Protein AF-A0A1E7GS15-F1 (afdb_monomer)

Foldseek 3Di:
DDKDFLDDPLRLVLVVLLLVLLVLLLQLVVLLPCVCVVVVVCVPPPCVCSNPNVVSVVSNVVSLVSNVVSLVCVVVVCVVVVVCPLAADPCLVVLLVQCVCVVVVNHDRDAAASDHSVSSVLCVVLSVLSVLLSVLVVVLVCVVVVVDDDDPVVVVVSVVSNVVSSVVNVVSSCVVVVVCVDPLCVQCVCCSVPSMGDPVSCCVRHVND

Structure (mmCIF, N/CA/C/O backbone):
data_AF-A0A1E7GS15-F1
#
_entry.id   AF-A0A1E7GS15-F1
#
loop_
_atom_site.group_PDB
_atom_site.id
_atom_site.type_symbol
_atom_site.label_atom_id
_atom_site.label_alt_id
_atom_site.label_comp_id
_atom_site.label_asym_id
_atom_site.label_entity_id
_atom_site.label_seq_id
_atom_site.pdbx_PDB_ins_code
_atom_site.Cartn_x
_atom_site.Cartn_y
_atom_site.Cartn_z
_atom_site.occupancy
_atom_site.B_iso_or_equiv
_atom_site.auth_seq_id
_atom_site.auth_comp_id
_atom_site.auth_asym_id
_atom_site.auth_atom_id
_atom_site.pdbx_PDB_model_num
ATOM 1 N N . MET A 1 1 ? -6.587 9.679 30.629 1.00 69.38 1 MET A N 1
ATOM 2 C CA . MET A 1 1 ? -7.639 9.025 29.818 1.00 69.38 1 MET A CA 1
ATOM 3 C C . MET A 1 1 ? -7.415 7.522 29.821 1.00 69.38 1 MET A C 1
ATOM 5 O O . MET A 1 1 ? -6.275 7.091 29.675 1.00 69.38 1 MET A O 1
ATOM 9 N N . ALA A 1 2 ? -8.467 6.734 30.053 1.00 87.88 2 ALA A N 1
ATOM 10 C CA . ALA A 1 2 ? -8.388 5.274 30.017 1.00 87.88 2 ALA A CA 1
ATOM 11 C C . ALA A 1 2 ? -8.247 4.790 28.563 1.00 87.88 2 ALA A C 1
ATOM 13 O O . ALA A 1 2 ? -8.875 5.341 27.664 1.00 87.88 2 ALA A O 1
ATOM 14 N N . THR A 1 3 ? -7.433 3.760 28.318 1.00 91.44 3 THR A N 1
ATOM 15 C CA . THR A 1 3 ? -7.189 3.242 26.959 1.00 91.44 3 THR A CA 1
ATOM 16 C C . THR A 1 3 ? -7.440 1.739 26.873 1.00 91.44 3 THR A C 1
ATOM 18 O O . THR A 1 3 ? -7.290 1.023 27.863 1.00 91.44 3 THR A O 1
ATOM 21 N N . ARG A 1 4 ? -7.809 1.248 25.684 1.00 91.19 4 ARG A N 1
ATOM 22 C CA . ARG A 1 4 ? -8.044 -0.176 25.385 1.00 91.19 4 ARG A CA 1
ATOM 23 C C . ARG A 1 4 ? -7.139 -0.637 24.244 1.00 91.19 4 ARG A C 1
ATOM 25 O O . ARG A 1 4 ? -6.903 0.105 23.292 1.00 91.19 4 ARG A O 1
ATOM 32 N N . ILE A 1 5 ? -6.633 -1.868 24.314 1.00 93.25 5 ILE A N 1
ATOM 33 C CA . ILE A 1 5 ? -5.842 -2.460 23.224 1.00 93.25 5 ILE A CA 1
ATOM 34 C C . ILE A 1 5 ? -6.773 -2.794 22.056 1.00 93.25 5 ILE A C 1
ATOM 36 O O . ILE A 1 5 ? -7.714 -3.569 22.208 1.00 93.25 5 ILE A O 1
ATOM 40 N N . ARG A 1 6 ? -6.489 -2.229 20.880 1.00 93.06 6 ARG A N 1
ATOM 41 C CA . ARG A 1 6 ? -7.252 -2.444 19.641 1.00 93.06 6 ARG A CA 1
ATOM 42 C C . ARG A 1 6 ? -6.489 -3.296 18.624 1.00 93.06 6 ARG A C 1
ATOM 44 O O . ARG A 1 6 ? -7.087 -4.186 18.006 1.00 93.06 6 ARG A O 1
ATOM 51 N N . HIS A 1 7 ? -5.185 -3.046 18.476 1.00 94.00 7 HIS A N 1
ATOM 52 C CA . HIS A 1 7 ? -4.313 -3.712 17.503 1.00 94.00 7 HIS A CA 1
ATOM 53 C C . HIS A 1 7 ? -3.042 -4.261 18.165 1.00 94.00 7 HIS A C 1
ATOM 55 O O . HIS A 1 7 ? -2.362 -3.560 18.916 1.00 94.00 7 HIS A O 1
ATOM 61 N N . SER A 1 8 ? -2.706 -5.517 17.858 1.00 94.88 8 SER A N 1
ATOM 62 C CA . SER A 1 8 ? -1.454 -6.144 18.295 1.00 94.88 8 SER A CA 1
ATOM 63 C C . SER A 1 8 ? -0.245 -5.523 17.583 1.00 94.88 8 SER A C 1
ATOM 65 O O . SER A 1 8 ? -0.388 -4.823 16.578 1.00 94.88 8 SER A O 1
ATOM 67 N N . LEU A 1 9 ? 0.965 -5.772 18.097 1.00 96.50 9 LEU A N 1
ATOM 68 C CA . LEU A 1 9 ? 2.199 -5.324 17.442 1.00 96.50 9 LEU A CA 1
ATOM 69 C C . LEU A 1 9 ? 2.316 -5.884 16.018 1.00 96.50 9 LEU A C 1
ATOM 71 O O . LEU A 1 9 ? 2.600 -5.122 15.102 1.00 96.50 9 LEU A O 1
ATOM 75 N N . THR A 1 10 ? 2.026 -7.174 15.826 1.00 96.81 10 THR A N 1
ATOM 76 C CA . THR A 1 10 ? 2.078 -7.833 14.513 1.00 96.81 10 THR A CA 1
ATOM 77 C C . THR A 1 10 ? 1.194 -7.126 13.491 1.00 96.81 10 THR A C 1
ATOM 79 O O . THR A 1 10 ? 1.687 -6.732 12.443 1.00 96.81 10 THR A O 1
ATOM 82 N N . VAL A 1 11 ? -0.076 -6.869 13.827 1.00 96.12 11 VAL A N 1
ATOM 83 C CA . VAL A 1 11 ? -1.014 -6.184 12.920 1.00 96.12 11 VAL A CA 1
ATOM 84 C C . VAL A 1 11 ? -0.517 -4.783 12.556 1.00 96.12 11 VAL A C 1
ATOM 86 O O . VAL A 1 11 ? -0.592 -4.384 11.395 1.00 96.12 11 VAL A O 1
ATOM 89 N N . ARG A 1 12 ? 0.029 -4.038 13.526 1.00 97.31 12 ARG A N 1
ATOM 90 C CA . ARG A 1 12 ? 0.581 -2.697 13.278 1.00 97.31 12 ARG A CA 1
ATOM 91 C C . ARG A 1 12 ? 1.798 -2.733 12.363 1.00 97.31 12 ARG A C 1
ATOM 93 O O . ARG A 1 12 ? 1.856 -1.961 11.412 1.00 97.31 12 ARG A O 1
ATOM 100 N N . VAL A 1 13 ? 2.755 -3.617 12.638 1.00 98.06 13 VAL A N 1
ATOM 101 C CA . VAL A 1 13 ? 3.970 -3.753 11.825 1.00 98.06 13 VAL A CA 1
ATOM 102 C C . VAL A 1 13 ? 3.603 -4.149 10.400 1.00 98.06 13 VAL A C 1
ATOM 104 O O . VAL A 1 13 ? 4.026 -3.476 9.467 1.00 98.06 13 VAL A O 1
ATOM 107 N N . THR A 1 14 ? 2.755 -5.165 10.220 1.00 98.00 14 THR A N 1
ATOM 108 C CA . THR A 1 14 ? 2.291 -5.587 8.891 1.00 98.00 14 THR A CA 1
ATOM 109 C C . THR A 1 14 ? 1.612 -4.444 8.143 1.00 98.00 14 THR A C 1
ATOM 111 O O . THR A 1 14 ? 1.947 -4.201 6.986 1.00 98.00 14 THR A O 1
ATOM 114 N N . HIS A 1 15 ? 0.734 -3.685 8.807 1.00 97.44 15 HIS A N 1
ATOM 115 C CA . HIS A 1 15 ? 0.118 -2.502 8.207 1.00 97.44 15 HIS A CA 1
ATOM 116 C C . HIS A 1 15 ? 1.158 -1.478 7.736 1.00 97.44 15 HIS A C 1
ATOM 118 O O . HIS A 1 15 ? 1.092 -1.025 6.596 1.00 97.44 15 HIS A O 1
ATOM 124 N N . TRP A 1 16 ? 2.119 -1.104 8.587 1.00 98.00 16 TRP A N 1
ATOM 125 C CA . TRP A 1 16 ? 3.127 -0.102 8.228 1.00 98.00 16 TRP A CA 1
ATOM 126 C C . TRP A 1 16 ? 4.069 -0.582 7.130 1.00 98.00 16 TRP A C 1
ATOM 128 O O . TRP A 1 16 ? 4.406 0.205 6.249 1.00 98.00 16 TRP A O 1
ATOM 138 N N . VAL A 1 17 ? 4.438 -1.864 7.125 1.00 98.56 17 VAL A N 1
ATOM 139 C CA . VAL A 1 17 ? 5.224 -2.447 6.031 1.00 98.56 17 VAL A CA 1
ATOM 140 C C . VAL A 1 17 ? 4.451 -2.341 4.718 1.00 98.56 17 VAL A C 1
ATOM 142 O O . VAL A 1 17 ? 5.007 -1.834 3.747 1.00 98.56 17 VAL A O 1
ATOM 145 N N . VAL A 1 18 ? 3.169 -2.728 4.686 1.00 98.38 18 VAL A N 1
ATOM 146 C CA . VAL A 1 18 ? 2.311 -2.599 3.491 1.00 98.38 18 VAL A CA 1
ATOM 147 C C . VAL A 1 18 ? 2.161 -1.136 3.063 1.00 98.38 18 VAL A C 1
ATOM 149 O O . VAL A 1 18 ? 2.298 -0.829 1.883 1.00 98.38 18 VAL A O 1
ATOM 152 N N . ALA A 1 19 ? 1.925 -0.216 4.001 1.00 97.69 19 ALA A N 1
ATOM 153 C CA . ALA A 1 19 ? 1.734 1.200 3.693 1.00 97.69 19 ALA A CA 1
ATOM 154 C C . ALA A 1 19 ? 3.002 1.844 3.110 1.00 97.69 19 ALA A C 1
ATOM 156 O O . ALA A 1 19 ? 2.945 2.480 2.059 1.00 97.69 19 ALA A O 1
ATOM 157 N N . LEU A 1 20 ? 4.154 1.653 3.758 1.00 98.44 20 LEU A N 1
ATOM 158 C CA . LEU A 1 20 ? 5.424 2.241 3.323 1.00 98.44 20 LEU A CA 1
ATOM 159 C C . LEU A 1 20 ? 5.908 1.634 2.003 1.00 98.44 20 LEU A C 1
ATOM 161 O O . LEU A 1 20 ? 6.325 2.368 1.107 1.00 98.44 20 LEU A O 1
ATOM 165 N N . SER A 1 21 ? 5.801 0.311 1.846 1.00 98.69 21 SER A N 1
ATOM 166 C CA . SER A 1 21 ? 6.130 -0.338 0.572 1.00 98.69 21 SER A CA 1
ATOM 167 C C . SER A 1 21 ? 5.151 0.058 -0.539 1.00 98.69 21 SER A C 1
ATOM 169 O O . SER A 1 21 ? 5.584 0.293 -1.661 1.00 98.69 21 SER A O 1
ATOM 171 N N . GLY A 1 22 ? 3.866 0.260 -0.235 1.00 98.44 22 GLY A N 1
ATOM 172 C CA . GLY A 1 22 ? 2.889 0.811 -1.176 1.00 98.44 22 GLY A CA 1
ATOM 173 C C . GLY A 1 22 ? 3.259 2.212 -1.679 1.00 98.44 22 GLY A C 1
ATOM 174 O O . GLY A 1 22 ? 3.204 2.460 -2.882 1.00 98.44 22 GLY A O 1
ATOM 175 N N . ILE A 1 23 ? 3.707 3.111 -0.793 1.00 98.38 23 ILE A N 1
ATOM 176 C CA . ILE A 1 23 ? 4.191 4.453 -1.175 1.00 98.38 23 ILE A CA 1
ATOM 177 C C . ILE A 1 23 ? 5.408 4.349 -2.104 1.00 98.38 23 ILE A C 1
ATOM 179 O O . ILE A 1 23 ? 5.448 4.998 -3.150 1.00 98.38 23 ILE A O 1
ATOM 183 N N . LEU A 1 24 ? 6.393 3.522 -1.742 1.00 98.44 24 LEU A N 1
ATOM 184 C CA . LEU A 1 24 ? 7.604 3.333 -2.545 1.00 98.44 24 LEU A CA 1
ATOM 185 C C . LEU A 1 24 ? 7.307 2.682 -3.905 1.00 98.44 24 LEU A C 1
ATOM 187 O O . LEU A 1 24 ? 7.918 3.060 -4.906 1.00 98.44 24 LEU A O 1
ATOM 191 N N . LEU A 1 25 ? 6.344 1.757 -3.972 1.00 98.69 25 LEU A N 1
ATOM 192 C CA . LEU A 1 25 ? 5.866 1.166 -5.224 1.00 98.69 25 LEU A CA 1
ATOM 193 C C . LEU A 1 25 ? 5.182 2.191 -6.120 1.00 98.69 25 LEU A C 1
ATOM 195 O O . LEU A 1 25 ? 5.455 2.216 -7.316 1.00 98.69 25 LEU A O 1
ATOM 199 N N . LEU A 1 26 ? 4.335 3.053 -5.554 1.00 98.19 26 LEU A N 1
ATOM 200 C CA . LEU A 1 26 ? 3.713 4.141 -6.305 1.00 98.19 26 LEU A CA 1
ATOM 201 C C . LEU A 1 26 ? 4.774 5.097 -6.854 1.00 98.19 26 LEU A C 1
ATOM 203 O O . LEU A 1 26 ? 4.762 5.399 -8.044 1.00 98.19 26 LEU A O 1
ATOM 207 N N . PHE A 1 27 ? 5.731 5.517 -6.023 1.00 97.44 27 PHE A N 1
ATOM 208 C CA . PHE A 1 27 ? 6.820 6.396 -6.450 1.00 97.44 27 PHE A CA 1
ATOM 209 C C . PHE A 1 27 ? 7.656 5.763 -7.576 1.00 97.44 27 PHE A C 1
ATOM 211 O O . PHE A 1 27 ? 7.758 6.294 -8.678 1.00 97.44 27 PHE A O 1
ATOM 218 N N . SER A 1 28 ? 8.206 4.573 -7.345 1.00 97.81 28 SER A N 1
ATOM 219 C CA . SER A 1 28 ? 9.016 3.881 -8.357 1.00 97.81 28 SER A CA 1
ATOM 220 C C . SER A 1 28 ? 8.221 3.522 -9.620 1.00 97.81 28 SER A C 1
ATOM 222 O O . SER A 1 28 ? 8.748 3.648 -10.722 1.00 97.81 28 SER A O 1
ATOM 224 N N . GLY A 1 29 ? 6.941 3.160 -9.493 1.00 96.75 29 GLY A N 1
ATOM 225 C CA . GLY A 1 29 ? 6.056 2.866 -10.622 1.00 96.75 29 GLY A CA 1
ATOM 226 C C . GLY A 1 29 ? 5.760 4.096 -11.485 1.00 96.75 29 GLY A C 1
ATOM 227 O O . GLY A 1 29 ? 5.782 4.004 -12.710 1.00 96.75 29 GLY A O 1
ATOM 228 N N . PHE A 1 30 ? 5.560 5.270 -10.875 1.00 95.56 30 PHE A N 1
ATOM 229 C CA . PHE A 1 30 ? 5.459 6.528 -11.622 1.00 95.56 30 PHE A CA 1
ATOM 230 C C . PHE A 1 30 ? 6.790 6.954 -12.248 1.00 95.56 30 PHE A C 1
ATOM 232 O O . PHE A 1 30 ? 6.770 7.566 -13.314 1.00 95.56 30 PHE A O 1
ATOM 239 N N . GLY A 1 31 ? 7.926 6.618 -11.631 1.00 93.81 31 GLY A N 1
ATOM 240 C CA . GLY A 1 31 ? 9.261 6.861 -12.189 1.00 93.81 31 GLY A CA 1
ATOM 241 C C . GLY A 1 31 ? 9.589 6.012 -13.421 1.00 93.81 31 GLY A C 1
ATOM 242 O O . GLY A 1 31 ? 10.329 6.458 -14.293 1.00 93.81 31 GLY A O 1
ATOM 243 N N . GLN A 1 32 ? 8.973 4.833 -13.545 1.00 93.44 32 GLN A N 1
ATOM 244 C CA . GLN A 1 32 ? 9.030 4.011 -14.762 1.00 93.44 32 GLN A CA 1
ATOM 245 C C . GLN A 1 32 ? 8.165 4.564 -15.905 1.00 93.44 32 GLN A C 1
ATOM 247 O O . GLN A 1 32 ? 8.292 4.129 -17.050 1.00 93.44 32 GLN A O 1
ATOM 252 N N . LEU A 1 33 ? 7.281 5.518 -15.609 1.00 91.44 33 LEU A N 1
ATOM 253 C CA . LEU A 1 33 ? 6.575 6.309 -16.608 1.00 91.44 33 LEU A CA 1
ATOM 254 C C . LEU A 1 33 ? 7.375 7.598 -16.877 1.00 91.44 33 LEU A C 1
ATOM 256 O O . LEU A 1 33 ? 8.053 8.107 -15.983 1.00 91.44 33 LEU A O 1
ATOM 260 N N . PRO A 1 34 ? 7.273 8.217 -18.067 1.00 88.00 34 PRO A N 1
ATOM 261 C CA . PRO A 1 34 ? 8.005 9.449 -18.391 1.00 88.00 34 PRO A CA 1
ATOM 262 C C . PRO A 1 34 ? 7.448 10.703 -17.672 1.00 88.00 34 PRO A C 1
ATOM 264 O O . PRO A 1 34 ? 7.464 11.807 -18.218 1.00 88.00 34 PRO A O 1
ATOM 267 N N . LEU A 1 35 ? 6.931 10.559 -16.445 1.00 92.31 35 LEU A N 1
ATOM 268 C CA . LEU A 1 35 ? 6.255 11.608 -15.681 1.00 92.31 35 LEU A CA 1
ATOM 269 C C . LEU A 1 35 ? 7.236 12.542 -14.974 1.00 92.31 35 LEU A C 1
ATOM 271 O O . LEU A 1 35 ? 7.064 13.756 -15.023 1.00 92.31 35 LEU A O 1
ATOM 275 N N . TYR A 1 36 ? 8.279 12.015 -14.334 1.00 94.50 36 TYR A N 1
ATOM 276 C CA . TYR A 1 36 ? 9.158 12.827 -13.480 1.00 94.50 36 TYR A CA 1
ATOM 277 C C . TYR A 1 36 ? 10.005 13.830 -14.256 1.00 94.50 36 TYR A C 1
ATOM 279 O O . TYR A 1 36 ? 10.214 14.953 -13.794 1.00 94.50 36 TYR A O 1
ATOM 287 N N . LYS A 1 37 ? 10.413 13.473 -15.477 1.00 91.00 37 LYS A N 1
ATOM 288 C CA . LYS A 1 37 ? 11.019 14.424 -16.413 1.00 91.00 37 LYS A CA 1
ATOM 289 C C . LYS A 1 37 ? 9.989 15.448 -16.904 1.00 91.00 37 LYS A C 1
ATOM 291 O O . LYS A 1 37 ? 10.276 16.641 -16.901 1.00 91.00 37 LYS A O 1
ATOM 296 N N . ARG A 1 38 ? 8.781 14.999 -17.271 1.00 93.69 38 ARG A N 1
ATOM 297 C CA . ARG A 1 38 ? 7.699 15.852 -17.795 1.00 93.69 38 ARG A CA 1
ATOM 298 C C . ARG A 1 38 ? 7.219 16.904 -16.791 1.00 93.69 38 ARG A C 1
ATOM 300 O O . ARG A 1 38 ? 6.966 18.037 -17.181 1.00 93.69 38 ARG A O 1
ATOM 307 N N . TYR A 1 39 ? 7.123 16.543 -15.516 1.00 94.31 39 TYR A N 1
ATOM 308 C CA . TYR A 1 39 ? 6.647 17.415 -14.439 1.00 94.31 39 TYR A CA 1
ATOM 309 C C . TYR A 1 39 ? 7.783 17.999 -13.581 1.00 94.31 39 TYR A C 1
ATOM 311 O O . TYR A 1 39 ? 7.541 18.462 -12.473 1.00 94.31 39 TYR A O 1
ATOM 319 N N . ASN A 1 40 ? 9.019 18.018 -14.097 1.00 93.44 40 ASN A N 1
ATOM 320 C CA . ASN A 1 40 ? 10.184 18.670 -13.483 1.00 93.44 40 ASN A CA 1
ATOM 321 C C . ASN A 1 40 ? 10.585 18.175 -12.075 1.00 93.44 40 ASN A C 1
ATOM 323 O O . ASN A 1 40 ? 11.345 18.868 -11.398 1.00 93.44 40 ASN A O 1
ATOM 327 N N . LEU A 1 41 ? 10.180 16.974 -11.643 1.00 93.00 41 LEU A N 1
ATOM 328 C CA . LEU A 1 41 ? 10.626 16.414 -10.356 1.00 93.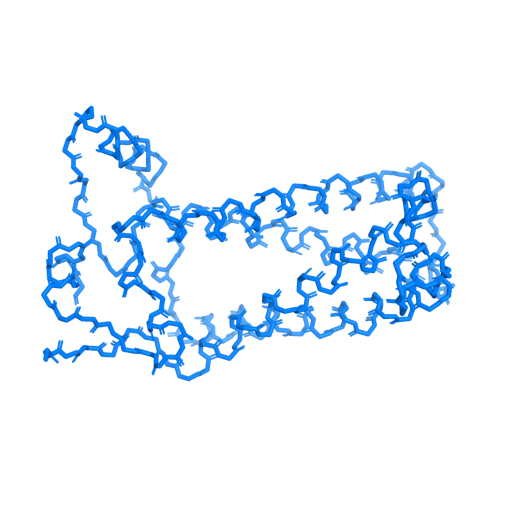00 41 LEU A CA 1
ATOM 329 C C . LEU A 1 41 ? 12.157 16.289 -10.298 1.00 93.00 41 LEU A C 1
ATOM 331 O O . LEU A 1 41 ? 12.767 16.518 -9.261 1.00 93.00 41 LEU A O 1
ATOM 335 N N . ILE A 1 42 ? 12.787 16.021 -11.443 1.00 93.00 42 ILE A N 1
ATOM 336 C CA . ILE A 1 42 ? 14.246 15.932 -11.583 1.00 93.00 42 ILE A CA 1
ATOM 337 C C . ILE A 1 42 ? 14.995 17.225 -11.225 1.00 93.00 42 ILE A C 1
ATOM 339 O O . ILE A 1 42 ? 16.201 17.175 -11.003 1.00 93.00 42 ILE A O 1
ATOM 343 N N . LYS A 1 43 ? 14.307 18.376 -11.197 1.00 94.31 43 LYS A N 1
ATOM 344 C CA . LYS A 1 43 ? 14.894 19.672 -10.825 1.00 94.31 43 LYS A CA 1
ATOM 345 C C . LYS A 1 43 ? 14.886 19.905 -9.314 1.00 94.31 43 LYS A C 1
ATOM 347 O O . LYS A 1 43 ? 15.549 20.826 -8.847 1.00 94.31 43 LYS A O 1
ATOM 352 N N . VAL A 1 44 ? 14.149 19.095 -8.551 1.00 95.12 44 VAL A N 1
ATOM 353 C CA . VAL A 1 44 ? 14.171 19.153 -7.088 1.00 95.12 44 VAL A CA 1
ATOM 354 C C . VAL A 1 44 ? 15.527 18.614 -6.605 1.00 95.12 44 VAL A C 1
ATOM 356 O O . VAL A 1 44 ? 15.926 17.522 -7.029 1.00 95.12 44 VAL A O 1
ATOM 359 N N . PRO A 1 45 ? 16.255 19.339 -5.733 1.00 95.62 45 PRO A N 1
ATOM 360 C CA . PRO A 1 45 ? 17.530 18.872 -5.197 1.00 95.62 45 PRO A CA 1
ATOM 361 C C . PRO A 1 45 ? 17.420 17.456 -4.615 1.00 95.62 45 PRO A C 1
ATOM 363 O O . PRO A 1 45 ? 16.522 17.167 -3.830 1.00 95.62 45 PRO A O 1
ATOM 366 N N . GLY A 1 46 ? 18.318 16.559 -5.030 1.00 92.94 46 GLY A N 1
ATOM 367 C CA . GLY A 1 46 ? 18.324 15.153 -4.602 1.00 92.94 46 GLY A CA 1
ATOM 368 C C . GLY A 1 46 ? 17.422 14.200 -5.403 1.00 92.94 46 GLY A C 1
ATOM 369 O O . GLY A 1 46 ? 17.483 12.996 -5.165 1.00 92.94 46 GLY A O 1
ATOM 370 N N . PHE A 1 47 ? 16.641 14.684 -6.379 1.00 94.50 47 PHE A N 1
ATOM 371 C CA . PHE A 1 47 ? 15.700 13.863 -7.165 1.00 94.50 47 PHE A CA 1
ATOM 372 C C . PHE A 1 47 ? 16.096 13.646 -8.635 1.00 94.50 47 PHE A C 1
ATOM 374 O O . PHE A 1 47 ? 15.321 13.061 -9.393 1.00 94.50 47 PHE A O 1
ATOM 381 N N . ALA A 1 48 ? 17.297 14.041 -9.068 1.00 93.56 48 ALA A N 1
ATOM 382 C CA . ALA A 1 48 ? 17.737 13.855 -10.459 1.00 93.56 48 ALA A CA 1
ATOM 383 C C . ALA A 1 48 ? 17.683 12.381 -10.926 1.00 93.56 48 ALA A C 1
ATOM 385 O O . ALA A 1 48 ? 17.288 12.089 -12.057 1.00 93.56 48 ALA A O 1
ATOM 386 N N . TRP A 1 49 ? 17.992 11.442 -10.024 1.00 94.25 49 TRP A N 1
ATOM 387 C CA . TRP A 1 49 ? 17.960 9.996 -10.274 1.00 94.25 49 TRP A CA 1
ATOM 388 C C . TRP A 1 49 ? 16.550 9.437 -10.495 1.00 94.25 49 TRP A C 1
ATOM 390 O O . TRP A 1 49 ? 16.411 8.358 -11.061 1.00 94.25 49 TRP A O 1
ATOM 400 N N . SER A 1 50 ? 15.501 10.153 -10.075 1.00 94.50 50 SER A N 1
ATOM 401 C CA . SER A 1 50 ? 14.122 9.645 -10.091 1.00 94.50 50 SER A CA 1
ATOM 402 C C . SER A 1 50 ? 13.617 9.311 -11.499 1.00 94.50 50 SER A C 1
ATOM 404 O O . SER A 1 50 ? 12.732 8.480 -11.646 1.00 94.50 50 SER A O 1
ATOM 406 N N . SER A 1 51 ? 14.197 9.910 -12.544 1.00 92.56 51 SER A N 1
ATOM 407 C CA . SER A 1 51 ? 13.864 9.601 -13.945 1.00 92.56 51 SER A CA 1
ATOM 408 C C . SER A 1 51 ? 14.693 8.469 -14.567 1.00 92.56 51 SER A C 1
ATOM 410 O O . SER A 1 51 ? 14.482 8.132 -15.732 1.00 92.56 51 SER A O 1
ATOM 412 N N . ASN A 1 52 ? 15.646 7.893 -13.827 1.00 95.38 52 ASN A N 1
ATOM 413 C CA . ASN A 1 52 ? 16.442 6.767 -14.298 1.00 95.38 52 ASN A CA 1
ATOM 414 C C . ASN A 1 52 ? 15.616 5.474 -14.200 1.00 95.38 52 ASN A C 1
ATOM 416 O O . ASN A 1 52 ? 15.232 5.042 -13.108 1.00 95.38 52 ASN A O 1
ATOM 420 N N . TYR A 1 53 ? 15.351 4.863 -15.356 1.00 94.44 53 TYR A N 1
ATOM 421 C CA . TYR A 1 53 ? 14.522 3.665 -15.448 1.00 94.44 53 TYR A CA 1
ATOM 422 C C . TYR A 1 53 ? 15.109 2.485 -14.667 1.00 94.44 53 TYR A C 1
ATOM 424 O O . TYR A 1 53 ? 14.391 1.871 -13.891 1.00 94.44 53 TYR A O 1
ATOM 432 N N . GLU A 1 54 ? 16.409 2.212 -14.783 1.00 95.44 54 GLU A N 1
ATOM 433 C CA . GLU A 1 54 ? 17.049 1.080 -14.099 1.00 95.44 54 GLU A CA 1
ATOM 434 C C . GLU A 1 54 ? 16.994 1.226 -12.575 1.00 95.44 54 GLU A C 1
ATOM 436 O O . GLU A 1 54 ? 16.627 0.293 -11.861 1.00 95.44 54 GLU A O 1
ATOM 441 N N . ILE A 1 55 ? 17.279 2.428 -12.060 1.00 96.25 55 ILE A N 1
ATOM 442 C CA . ILE A 1 55 ? 17.216 2.693 -10.614 1.00 96.25 55 ILE A CA 1
ATOM 443 C C . ILE A 1 55 ? 15.783 2.511 -10.104 1.00 96.25 55 ILE A C 1
ATOM 445 O O . ILE A 1 55 ? 15.552 1.827 -9.103 1.00 96.25 55 ILE A O 1
ATOM 449 N N . THR A 1 56 ? 14.804 3.103 -10.791 1.00 96.94 56 THR A N 1
ATOM 450 C CA . THR A 1 56 ? 13.395 2.975 -10.395 1.00 96.94 56 THR A CA 1
ATOM 451 C C . THR A 1 56 ? 12.881 1.547 -10.555 1.00 96.94 56 THR A C 1
ATOM 453 O O . THR A 1 56 ? 12.091 1.105 -9.725 1.00 96.94 56 THR A O 1
ATOM 456 N N . LEU A 1 57 ? 13.359 0.790 -11.544 1.00 96.81 57 LEU A N 1
ATOM 457 C CA . LEU A 1 57 ? 13.052 -0.627 -11.731 1.00 96.81 57 LEU A CA 1
ATOM 458 C C . LEU A 1 57 ? 13.554 -1.483 -10.572 1.00 96.81 57 LEU A C 1
ATOM 460 O O . LEU A 1 57 ? 12.766 -2.234 -9.994 1.00 96.81 57 LEU A O 1
ATOM 464 N N . VAL A 1 58 ? 14.819 -1.323 -10.180 1.00 97.44 58 VAL A N 1
ATOM 465 C CA . VAL A 1 58 ? 15.401 -2.048 -9.041 1.00 97.44 58 VAL A CA 1
ATOM 466 C C . VAL A 1 58 ? 14.644 -1.733 -7.751 1.00 97.44 58 VAL A C 1
ATOM 468 O O . VAL A 1 58 ? 14.243 -2.653 -7.035 1.00 97.44 58 VAL A O 1
ATOM 471 N N . ILE A 1 59 ? 14.369 -0.450 -7.476 1.00 98.19 59 ILE A N 1
ATOM 472 C CA . ILE A 1 59 ? 13.572 -0.050 -6.305 1.00 98.19 59 ILE A CA 1
ATOM 473 C C . ILE A 1 59 ? 12.186 -0.693 -6.360 1.00 98.19 59 ILE A C 1
ATOM 475 O O . ILE A 1 59 ? 11.724 -1.229 -5.350 1.00 98.19 59 ILE A O 1
ATOM 479 N N . HIS A 1 60 ? 11.531 -0.671 -7.523 1.00 98.38 60 HIS A N 1
ATOM 480 C CA . HIS A 1 60 ? 10.199 -1.243 -7.681 1.00 98.38 60 HIS A CA 1
ATOM 481 C C . HIS A 1 60 ? 10.199 -2.746 -7.409 1.00 98.38 60 HIS A C 1
ATOM 483 O O . HIS A 1 60 ? 9.349 -3.223 -6.668 1.00 98.38 60 HIS A O 1
ATOM 489 N N . TYR A 1 61 ? 11.167 -3.494 -7.943 1.00 98.00 61 TYR A N 1
ATOM 490 C CA . TYR A 1 61 ? 11.254 -4.945 -7.760 1.00 98.00 61 TYR A CA 1
ATOM 491 C C . TYR A 1 61 ? 11.542 -5.338 -6.311 1.00 98.00 61 TYR A C 1
ATOM 493 O O . TYR A 1 61 ? 10.837 -6.184 -5.758 1.00 98.00 61 TYR A O 1
ATOM 501 N N . LEU A 1 62 ? 12.521 -4.691 -5.669 1.00 98.38 62 LEU A N 1
ATOM 502 C CA . LEU A 1 62 ? 12.837 -4.954 -4.262 1.00 98.38 62 LEU A CA 1
ATOM 503 C C . LEU A 1 62 ? 11.646 -4.621 -3.358 1.00 98.38 62 LEU A C 1
ATOM 505 O O . LEU A 1 62 ? 11.269 -5.409 -2.490 1.00 98.38 62 LEU A O 1
ATOM 509 N N . THR A 1 63 ? 10.999 -3.482 -3.605 1.00 98.69 63 THR A N 1
ATOM 510 C CA . THR A 1 63 ? 9.823 -3.063 -2.836 1.00 98.69 63 THR A CA 1
ATOM 511 C C . THR A 1 63 ? 8.624 -3.976 -3.105 1.00 98.69 63 THR A C 1
ATOM 513 O O . THR A 1 63 ? 7.888 -4.304 -2.175 1.00 98.69 63 THR A O 1
ATOM 516 N N . ALA A 1 64 ? 8.440 -4.445 -4.343 1.00 98.56 64 ALA A N 1
ATOM 517 C CA . ALA A 1 64 ? 7.365 -5.364 -4.717 1.00 98.56 64 ALA A CA 1
ATOM 518 C C . ALA A 1 64 ? 7.505 -6.707 -4.004 1.00 98.56 64 ALA A C 1
ATOM 520 O O . ALA A 1 64 ? 6.500 -7.252 -3.545 1.00 98.56 64 ALA A O 1
ATOM 521 N N . ALA A 1 65 ? 8.732 -7.216 -3.855 1.00 98.44 65 ALA A N 1
ATOM 522 C CA . ALA A 1 65 ? 8.993 -8.425 -3.082 1.00 98.44 65 ALA A CA 1
ATOM 523 C C . ALA A 1 65 ? 8.565 -8.252 -1.613 1.00 98.44 65 ALA A C 1
ATOM 525 O O . ALA A 1 65 ? 7.838 -9.093 -1.082 1.00 98.44 65 ALA A O 1
ATOM 526 N N . VAL A 1 66 ? 8.930 -7.127 -0.982 1.00 98.69 66 VAL A N 1
ATOM 527 C CA . VAL A 1 66 ? 8.535 -6.805 0.403 1.00 98.69 66 VAL A CA 1
ATOM 528 C C . VAL A 1 66 ? 7.018 -6.651 0.540 1.00 98.69 66 VAL A C 1
ATOM 530 O O . VAL A 1 66 ? 6.422 -7.255 1.433 1.00 98.69 66 VAL A O 1
ATOM 533 N N . PHE A 1 67 ? 6.379 -5.884 -0.347 1.00 98.75 67 PHE A N 1
ATOM 534 C CA . PHE A 1 67 ? 4.928 -5.673 -0.339 1.00 98.75 67 PHE A CA 1
ATOM 535 C C . PHE A 1 67 ? 4.176 -6.998 -0.507 1.00 98.75 67 PHE A C 1
ATOM 537 O O . PHE A 1 67 ? 3.267 -7.302 0.265 1.00 98.75 67 PHE A O 1
ATOM 544 N N . THR A 1 68 ? 4.598 -7.821 -1.472 1.00 98.81 68 THR 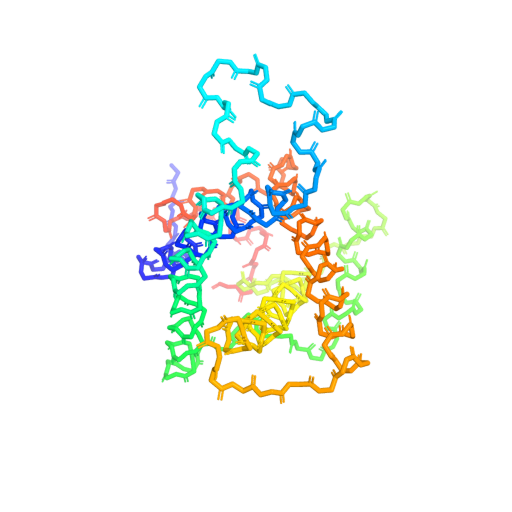A N 1
ATOM 545 C CA . THR A 1 68 ? 4.007 -9.140 -1.733 1.00 98.81 68 THR A CA 1
ATOM 546 C C . THR A 1 68 ? 4.145 -10.047 -0.516 1.00 98.81 68 THR A C 1
ATOM 548 O O . THR A 1 68 ? 3.151 -10.612 -0.063 1.00 98.81 68 THR A O 1
ATOM 551 N N . ALA A 1 69 ? 5.341 -10.130 0.075 1.00 98.62 69 ALA A N 1
ATOM 552 C CA . ALA A 1 69 ? 5.571 -10.917 1.282 1.00 98.62 69 ALA A CA 1
ATOM 553 C C . ALA A 1 69 ? 4.692 -10.447 2.454 1.00 98.62 69 ALA A C 1
ATOM 555 O O . ALA A 1 69 ? 4.105 -11.276 3.149 1.00 98.62 69 ALA A O 1
ATOM 556 N N . ALA A 1 70 ? 4.544 -9.133 2.647 1.00 98.62 70 ALA A N 1
ATOM 557 C CA . ALA A 1 70 ? 3.711 -8.569 3.706 1.00 98.62 70 ALA A CA 1
ATOM 558 C C . ALA A 1 70 ? 2.213 -8.851 3.497 1.00 98.62 70 ALA A C 1
ATOM 560 O O . ALA A 1 70 ? 1.523 -9.206 4.455 1.00 98.62 70 ALA A O 1
ATOM 561 N N . VAL A 1 71 ? 1.713 -8.757 2.258 1.00 98.50 71 VAL A N 1
ATOM 562 C CA . VAL A 1 71 ? 0.324 -9.113 1.915 1.00 98.50 71 VAL A CA 1
ATOM 563 C C . VAL A 1 71 ? 0.083 -10.612 2.102 1.00 98.50 71 VAL A C 1
ATOM 565 O O . VAL A 1 71 ? -0.901 -10.997 2.734 1.00 98.50 71 VAL A O 1
ATOM 568 N N . CYS A 1 72 ? 0.989 -11.473 1.631 1.00 98.44 72 CYS A N 1
ATOM 569 C CA . CYS A 1 72 ? 0.895 -12.917 1.853 1.00 98.44 72 CYS A CA 1
ATOM 570 C C . CYS A 1 72 ? 0.911 -13.258 3.349 1.00 98.44 72 CYS A C 1
ATOM 572 O O . CYS A 1 72 ? 0.065 -14.025 3.811 1.00 98.44 72 CYS A O 1
ATOM 574 N N . PHE A 1 73 ? 1.819 -12.649 4.119 1.00 98.38 73 PHE A N 1
ATOM 575 C CA . PHE A 1 73 ? 1.870 -12.804 5.570 1.00 98.38 73 PHE A CA 1
ATOM 576 C C . PHE A 1 73 ? 0.549 -12.389 6.220 1.00 98.38 73 PHE A C 1
ATOM 578 O O . PHE A 1 73 ? 0.003 -13.155 7.009 1.00 98.38 73 PHE A O 1
ATOM 585 N N . HIS A 1 74 ? 0.006 -11.220 5.864 1.00 97.69 74 HIS A N 1
ATOM 586 C CA . HIS A 1 74 ? -1.272 -10.719 6.378 1.00 97.69 74 HIS A CA 1
ATOM 587 C C . HIS A 1 74 ? -2.409 -11.726 6.164 1.00 97.69 74 HIS A C 1
ATOM 589 O O . HIS A 1 74 ? -3.134 -12.063 7.104 1.00 97.69 74 HIS A O 1
ATOM 595 N N . LEU A 1 75 ? -2.532 -12.250 4.941 1.00 96.94 75 LEU A N 1
ATOM 596 C CA . LEU A 1 75 ? -3.562 -13.227 4.589 1.00 96.94 75 LEU A CA 1
ATOM 597 C C . LEU A 1 75 ? -3.401 -14.534 5.372 1.00 96.94 75 LEU A C 1
ATOM 599 O O . LEU A 1 75 ? -4.362 -15.008 5.980 1.00 96.94 75 LEU A O 1
ATOM 603 N N . VAL A 1 76 ? -2.190 -15.098 5.404 1.00 97.69 76 VAL A N 1
ATOM 604 C CA . VAL A 1 76 ? -1.909 -16.357 6.112 1.00 97.69 76 VAL A CA 1
ATOM 605 C C . VAL A 1 76 ? -2.103 -16.198 7.621 1.00 97.69 76 VAL A C 1
ATOM 607 O O . VAL A 1 76 ? -2.716 -17.062 8.252 1.00 97.69 76 VAL A O 1
ATOM 610 N N . TYR A 1 77 ? -1.632 -15.089 8.197 1.00 97.06 77 TYR A N 1
ATOM 611 C CA . TYR A 1 77 ? -1.740 -14.781 9.622 1.00 97.06 77 TYR A CA 1
ATOM 612 C C . TYR A 1 77 ? -3.203 -14.755 10.079 1.00 97.06 77 TYR A C 1
ATOM 614 O O . TYR A 1 77 ? -3.576 -15.490 10.998 1.00 97.06 77 TYR A O 1
ATOM 622 N N . HIS A 1 78 ? -4.054 -13.973 9.409 1.00 95.62 78 HIS A N 1
ATOM 623 C CA . HIS A 1 78 ? -5.465 -13.871 9.790 1.00 95.62 78 HIS A CA 1
ATOM 624 C C . HIS A 1 78 ? -6.266 -15.131 9.449 1.00 95.62 78 HIS A C 1
ATOM 626 O O . HIS A 1 78 ? -7.147 -15.510 10.225 1.00 95.62 78 HIS A O 1
ATOM 632 N N . TYR A 1 79 ? -5.925 -15.833 8.362 1.00 95.75 79 TYR A N 1
ATOM 633 C CA . TYR A 1 79 ? -6.539 -17.119 8.029 1.00 95.75 79 TYR A CA 1
ATOM 634 C C . TYR A 1 79 ? -6.283 -18.174 9.114 1.00 95.75 79 TYR A C 1
ATOM 636 O O . TYR A 1 79 ? -7.219 -18.801 9.611 1.00 95.75 79 TYR A O 1
ATOM 644 N N . ARG A 1 80 ? -5.023 -18.336 9.542 1.00 97.00 80 ARG A N 1
ATOM 645 C CA . ARG A 1 80 ? -4.627 -19.297 10.590 1.00 97.00 80 ARG A CA 1
ATOM 646 C C . ARG A 1 80 ? -5.272 -18.986 11.940 1.00 97.00 80 ARG A C 1
ATOM 648 O O . ARG A 1 80 ? -5.667 -19.909 12.645 1.00 97.00 80 ARG A O 1
ATOM 655 N N . ARG A 1 81 ? -5.403 -17.702 12.286 1.00 95.00 81 ARG A N 1
ATOM 656 C CA . ARG A 1 81 ? -6.009 -17.250 13.550 1.00 95.00 81 ARG A CA 1
ATOM 657 C C . ARG A 1 81 ? -7.537 -17.158 13.509 1.00 95.00 81 ARG A C 1
ATOM 659 O O . ARG A 1 81 ? -8.143 -16.859 14.532 1.00 95.00 81 ARG A O 1
ATOM 666 N N . ARG A 1 82 ? -8.155 -17.425 12.350 1.00 94.25 82 ARG A N 1
ATOM 667 C CA . ARG A 1 82 ? -9.602 -17.288 12.107 1.00 94.25 82 ARG A CA 1
ATOM 668 C C . ARG A 1 82 ? -10.136 -15.885 12.439 1.00 94.25 82 ARG A C 1
ATOM 670 O O . ARG A 1 82 ? -11.271 -15.716 12.877 1.00 94.25 82 ARG A O 1
ATOM 677 N N . GLU A 1 83 ? -9.313 -14.863 12.216 1.00 91.19 83 GLU A N 1
ATOM 678 C CA . GLU A 1 83 ? -9.624 -13.463 12.523 1.00 91.19 83 GLU A CA 1
ATOM 679 C C . GLU A 1 83 ? -10.292 -12.774 11.323 1.00 91.19 83 GLU A C 1
ATOM 681 O O . GLU A 1 83 ? -9.726 -11.896 10.676 1.00 91.19 83 GLU A O 1
ATOM 686 N N . PHE A 1 84 ? -11.529 -13.168 11.021 1.00 90.75 84 PHE A N 1
ATOM 687 C CA . PHE A 1 84 ? -12.254 -12.696 9.834 1.00 90.75 84 PHE A CA 1
ATOM 688 C C . PHE A 1 84 ? -13.121 -11.452 10.068 1.00 90.75 84 PHE A C 1
ATOM 690 O O . PHE A 1 84 ? -13.881 -11.059 9.191 1.00 90.75 84 PHE A O 1
ATOM 697 N N . GLY A 1 85 ? -13.009 -10.796 11.228 1.00 87.94 85 GLY A N 1
ATOM 698 C CA . GLY A 1 85 ? -13.887 -9.681 11.611 1.00 87.94 85 GLY A CA 1
ATOM 699 C C . GLY A 1 85 ? -13.818 -8.441 10.705 1.00 87.94 85 GLY A C 1
ATOM 700 O O . GLY A 1 85 ? -14.723 -7.612 10.750 1.00 87.94 85 GLY A O 1
ATOM 701 N N . ILE A 1 86 ? -12.766 -8.298 9.892 1.00 92.31 86 ILE A N 1
ATOM 702 C CA . ILE A 1 86 ? -12.632 -7.222 8.895 1.00 92.31 86 ILE A CA 1
ATOM 703 C C . ILE A 1 86 ? -13.263 -7.583 7.537 1.00 92.31 86 ILE A C 1
ATOM 705 O O . ILE A 1 86 ? -13.438 -6.703 6.698 1.00 92.31 86 ILE A O 1
ATOM 709 N N . LEU A 1 87 ? -13.613 -8.854 7.302 1.00 92.56 87 LEU A N 1
ATOM 710 C CA . LEU A 1 87 ? -14.245 -9.276 6.053 1.00 92.56 87 LEU A CA 1
ATOM 711 C C . LEU A 1 87 ? -15.697 -8.788 5.973 1.00 92.56 87 LEU A C 1
ATOM 713 O O . LEU A 1 87 ? -16.387 -8.760 6.995 1.00 92.56 87 LEU A O 1
ATOM 717 N N . PRO A 1 88 ? -16.171 -8.424 4.771 1.00 90.62 88 PRO A N 1
ATOM 718 C CA . PRO A 1 88 ? -17.491 -7.855 4.582 1.00 90.62 88 PRO A CA 1
ATOM 719 C C . PRO A 1 88 ? -18.574 -8.870 4.937 1.00 90.62 88 PRO A C 1
ATOM 721 O O . PRO A 1 88 ? -18.494 -10.052 4.596 1.00 90.62 88 PRO A O 1
ATOM 724 N N . LYS A 1 89 ? -19.607 -8.381 5.616 1.00 90.81 89 LYS A N 1
ATOM 725 C CA . LYS A 1 89 ? -20.800 -9.139 5.992 1.00 90.81 89 LYS A CA 1
ATOM 726 C C . LYS A 1 89 ? -21.962 -8.792 5.061 1.00 90.81 89 LYS A C 1
ATOM 728 O O . LYS A 1 89 ? -21.952 -7.781 4.354 1.00 90.81 89 LYS A O 1
ATOM 733 N N . ARG A 1 90 ? -22.998 -9.636 5.056 1.00 89.00 90 ARG A N 1
ATOM 734 C CA . ARG A 1 90 ? -24.249 -9.333 4.342 1.00 89.00 90 ARG A CA 1
ATOM 735 C C . ARG A 1 90 ? -24.835 -8.028 4.891 1.00 89.00 90 ARG A C 1
ATOM 737 O O . ARG A 1 90 ? -24.938 -7.881 6.100 1.00 89.00 90 ARG A O 1
ATOM 744 N N . GLY A 1 91 ? -25.208 -7.106 4.004 1.00 87.81 91 GLY A N 1
ATOM 745 C CA . GLY A 1 91 ? -25.742 -5.788 4.377 1.00 87.81 91 GLY A CA 1
ATOM 746 C C . GLY A 1 91 ? -24.704 -4.662 4.449 1.00 87.81 91 GLY A C 1
ATOM 747 O O . GLY A 1 91 ? -25.091 -3.498 4.371 1.00 87.81 91 GLY A O 1
ATOM 748 N N . ASP A 1 92 ? -23.401 -4.973 4.459 1.00 89.81 92 ASP A N 1
ATOM 749 C CA . ASP A 1 92 ? -22.345 -3.964 4.641 1.00 89.81 92 ASP A CA 1
ATOM 750 C C . ASP A 1 92 ? -22.349 -2.860 3.586 1.00 89.81 92 ASP A C 1
ATOM 752 O O . ASP A 1 92 ? -22.007 -1.723 3.895 1.00 89.81 92 ASP A O 1
ATOM 756 N N . ILE A 1 93 ? -22.739 -3.160 2.347 1.00 89.06 93 ILE A N 1
ATOM 757 C CA . ILE A 1 93 ? -22.831 -2.146 1.288 1.00 89.06 93 ILE A CA 1
ATOM 758 C C . ILE A 1 93 ? -23.933 -1.135 1.625 1.00 89.06 93 ILE A C 1
ATOM 760 O O . ILE A 1 93 ? -23.690 0.070 1.614 1.00 89.06 93 ILE A O 1
ATOM 764 N N . SER A 1 94 ? -25.124 -1.621 1.988 1.00 88.25 94 SER A N 1
ATOM 765 C CA . SER A 1 94 ? -26.247 -0.774 2.408 1.00 88.25 94 SER A CA 1
ATOM 766 C C . SER A 1 94 ? -25.875 0.059 3.636 1.00 88.25 94 SER A C 1
ATOM 768 O O . SER A 1 94 ? -26.087 1.273 3.656 1.00 88.25 94 SER A O 1
ATOM 770 N N . ASP A 1 95 ? -25.262 -0.563 4.641 1.00 88.75 95 ASP A N 1
ATOM 771 C CA . ASP A 1 95 ? -24.898 0.127 5.880 1.00 88.75 95 ASP A CA 1
ATOM 772 C C . ASP A 1 95 ? -23.719 1.089 5.692 1.00 88.75 95 ASP A C 1
ATOM 774 O O . ASP A 1 95 ? -23.654 2.124 6.353 1.00 88.75 95 ASP A O 1
ATOM 778 N N . SER A 1 96 ? -22.836 0.830 4.723 1.00 88.44 96 SER A N 1
ATOM 779 C CA . SER A 1 96 ? -21.809 1.790 4.304 1.00 88.44 96 SER A CA 1
ATOM 780 C C . SER A 1 96 ? -22.426 3.034 3.669 1.00 88.44 96 SER A C 1
ATOM 782 O O . SER A 1 96 ? -21.977 4.140 3.964 1.00 88.44 96 SER A O 1
ATOM 784 N N . ILE A 1 97 ? -23.473 2.880 2.850 1.00 87.00 97 ILE A N 1
ATOM 785 C CA . ILE A 1 97 ? -24.200 4.013 2.252 1.00 87.00 97 ILE A CA 1
ATOM 786 C C . ILE A 1 97 ? -24.900 4.832 3.343 1.00 87.00 97 ILE A C 1
ATOM 788 O O . ILE A 1 97 ? -24.806 6.060 3.337 1.00 87.00 97 ILE A O 1
ATOM 792 N N . LYS A 1 98 ? -25.562 4.175 4.306 1.00 87.12 98 LYS A N 1
ATOM 793 C CA . LYS A 1 98 ? -26.182 4.853 5.458 1.00 87.12 98 LYS A CA 1
ATOM 794 C C . LYS A 1 98 ? -25.143 5.596 6.298 1.00 87.12 98 LYS A C 1
ATOM 796 O O . LYS A 1 98 ? -25.306 6.785 6.549 1.00 87.12 98 LYS A O 1
ATOM 801 N N . GLY A 1 99 ? -24.040 4.933 6.650 1.00 83.88 99 GLY A N 1
ATOM 802 C CA . GLY A 1 99 ? -22.942 5.544 7.400 1.00 83.88 99 GLY A CA 1
ATOM 803 C C . GLY A 1 99 ? -22.294 6.717 6.661 1.00 83.88 99 GLY A C 1
ATOM 804 O O . GLY A 1 99 ? -21.922 7.706 7.286 1.00 83.88 99 GLY A O 1
ATOM 805 N N . PHE A 1 100 ? -22.204 6.654 5.330 1.00 83.69 100 PHE A N 1
ATOM 806 C CA . PHE A 1 100 ? -21.733 7.776 4.520 1.00 83.69 100 PHE A CA 1
ATOM 807 C C . PHE A 1 100 ? -22.708 8.960 4.559 1.00 83.69 100 PHE A C 1
ATOM 809 O O . PHE A 1 100 ? -22.273 10.086 4.773 1.00 83.69 100 PHE A O 1
ATOM 816 N N . LYS A 1 101 ? -24.022 8.728 4.433 1.00 84.12 101 LYS A N 1
ATOM 817 C CA . LYS A 1 101 ? -25.040 9.787 4.588 1.00 84.12 101 LYS A CA 1
ATOM 818 C C . LYS A 1 101 ? -25.005 10.417 5.985 1.00 84.12 101 LYS A C 1
ATOM 820 O O . LYS A 1 101 ? -25.047 11.640 6.101 1.00 84.12 101 LYS A O 1
ATOM 825 N N . ALA A 1 102 ? -24.849 9.600 7.026 1.00 83.69 102 ALA A N 1
ATOM 826 C CA . ALA A 1 102 ? -24.733 10.061 8.409 1.00 83.69 102 ALA A CA 1
ATOM 827 C C . ALA A 1 102 ? -23.512 10.976 8.628 1.00 83.69 102 ALA A C 1
ATOM 829 O O . ALA A 1 102 ? -23.602 11.949 9.372 1.00 83.69 102 ALA A O 1
ATOM 830 N N . MET A 1 103 ? -22.396 10.753 7.917 1.00 79.38 103 MET A N 1
ATOM 831 C CA . MET A 1 103 ? -21.231 11.656 7.969 1.00 79.38 103 MET A CA 1
ATOM 832 C C . MET A 1 103 ? -21.539 13.088 7.498 1.00 79.38 103 MET A C 1
ATOM 834 O O . MET A 1 103 ? -20.837 14.010 7.906 1.00 79.38 103 MET A O 1
ATOM 838 N N . PHE A 1 104 ? -22.576 13.279 6.677 1.00 81.81 104 PHE A N 1
ATOM 839 C CA . PHE A 1 104 ? -23.064 14.592 6.234 1.00 81.81 104 PHE A CA 1
ATOM 840 C C . PHE A 1 104 ? -24.299 15.069 7.019 1.00 81.81 104 PHE A C 1
ATOM 842 O O . PHE A 1 104 ? -24.950 16.025 6.611 1.00 81.81 104 PHE A O 1
ATOM 849 N N . GLY A 1 105 ? -24.642 14.408 8.130 1.00 79.31 105 GLY A N 1
ATOM 850 C CA . GLY A 1 105 ? -25.811 14.745 8.949 1.00 79.31 105 GLY A CA 1
ATOM 851 C C . GLY A 1 105 ? -27.153 14.325 8.340 1.00 79.31 105 GLY A C 1
ATOM 852 O O . GLY A 1 105 ? -28.197 14.743 8.825 1.00 79.31 105 GLY A O 1
ATOM 853 N N . LEU A 1 106 ? -27.145 13.495 7.290 1.00 81.56 106 LEU A N 1
ATOM 854 C CA . LEU A 1 106 ? -28.344 13.080 6.549 1.00 81.56 106 LEU A CA 1
ATOM 855 C C . LEU A 1 106 ? -28.929 11.743 7.047 1.00 81.56 106 LEU A C 1
ATOM 857 O O . LEU A 1 106 ? -29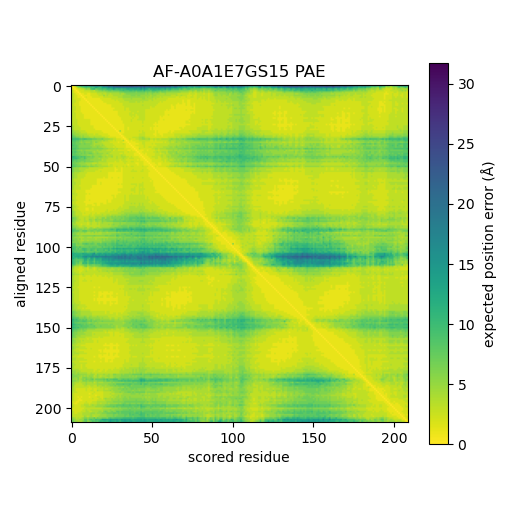.546 11.008 6.273 1.00 81.56 106 LEU A O 1
ATOM 861 N N . GLY A 1 107 ? -28.698 11.388 8.313 1.00 79.50 107 GLY A N 1
ATOM 862 C CA . GLY A 1 107 ? -29.222 10.167 8.926 1.00 79.50 107 GLY A CA 1
ATOM 863 C C . GLY A 1 107 ? -28.467 9.741 10.182 1.00 79.50 107 GLY A C 1
ATOM 864 O O . GLY A 1 107 ? -27.456 10.340 10.549 1.00 79.50 107 GLY A O 1
ATOM 865 N N . GLU A 1 108 ? -28.959 8.684 10.821 1.00 77.62 108 GLU A N 1
ATOM 866 C CA . GLU A 1 108 ? -28.332 8.091 12.002 1.00 77.62 108 GLU A CA 1
ATOM 867 C C . GLU A 1 108 ? -27.157 7.185 11.621 1.00 77.62 108 GLU A C 1
ATOM 869 O O . GLU A 1 108 ? -27.186 6.468 10.613 1.00 77.62 108 GLU A O 1
ATOM 874 N N . GLU A 1 109 ? -26.099 7.223 12.431 1.00 77.44 109 GLU A N 1
ATOM 875 C CA . GLU A 1 109 ? -24.939 6.363 12.235 1.00 77.44 109 GLU A CA 1
ATOM 876 C C . GLU A 1 109 ? -25.283 4.922 12.665 1.00 77.44 109 GLU A C 1
ATOM 878 O O . GLU A 1 109 ? -25.729 4.716 13.793 1.00 77.44 109 GLU A O 1
ATOM 883 N N . PRO A 1 110 ? -25.096 3.909 11.795 1.00 81.00 110 PRO A N 1
ATOM 884 C CA . PRO A 1 110 ? -25.422 2.530 12.141 1.00 81.00 110 PRO A CA 1
ATOM 885 C C . PRO A 1 110 ? -24.531 2.008 13.275 1.00 81.00 110 PRO A C 1
ATOM 887 O O . PRO A 1 110 ? -23.372 2.400 13.401 1.00 81.00 110 PRO A O 1
ATOM 890 N N . HIS A 1 111 ? -25.056 1.077 14.074 1.00 80.38 111 HIS A N 1
ATOM 891 C CA . HIS A 1 111 ? -24.291 0.440 15.145 1.00 80.38 111 HIS A CA 1
ATOM 892 C C . HIS A 1 111 ? -23.064 -0.302 14.600 1.00 80.38 111 HIS A C 1
ATOM 894 O O . HIS A 1 111 ? -23.159 -1.106 13.670 1.00 80.38 111 HIS A O 1
ATOM 900 N N . HIS A 1 112 ? -21.910 -0.068 15.228 1.00 83.69 112 HIS A N 1
ATOM 901 C CA . HIS A 1 112 ? -20.636 -0.639 14.798 1.00 83.69 112 HIS A CA 1
ATOM 902 C C . HIS A 1 112 ? -20.094 -1.664 15.794 1.00 83.69 112 HIS A C 1
ATOM 904 O O . HIS A 1 112 ? -20.039 -1.422 16.999 1.00 83.69 112 HIS A O 1
ATOM 910 N N . GLU A 1 113 ? -19.602 -2.781 15.260 1.00 87.06 113 GLU A N 1
ATOM 911 C CA . GLU A 1 113 ? -18.683 -3.683 15.961 1.00 87.06 113 GLU A CA 1
ATOM 912 C C . GLU A 1 113 ? -17.259 -3.083 15.972 1.00 87.06 113 GLU A C 1
ATOM 914 O O . GLU A 1 113 ? -17.050 -1.885 15.748 1.00 87.06 113 GLU A O 1
ATOM 919 N N . LYS A 1 114 ? -16.230 -3.926 16.146 1.00 87.38 114 LYS A N 1
ATOM 920 C CA . LYS A 1 114 ? -14.821 -3.508 16.101 1.00 87.38 114 LYS A CA 1
ATOM 921 C C . LYS A 1 114 ? -14.489 -2.733 14.825 1.00 87.38 114 LYS A C 1
ATOM 923 O O . LYS A 1 114 ? -13.759 -1.745 14.882 1.00 87.38 114 LYS A O 1
ATOM 928 N N . PHE A 1 115 ? -15.016 -3.172 13.686 1.00 90.19 115 PHE A N 1
ATOM 929 C CA . PHE A 1 115 ? -14.836 -2.525 12.389 1.00 90.19 115 PHE A CA 1
ATOM 930 C C . PHE A 1 115 ? -16.180 -2.063 11.842 1.00 90.19 115 PHE A C 1
ATOM 932 O O . PHE A 1 115 ? -17.149 -2.819 11.865 1.00 90.19 115 PHE A O 1
ATOM 939 N N . GLN A 1 116 ? -16.220 -0.837 11.325 1.00 89.81 116 GLN A N 1
ATOM 940 C CA . GLN A 1 116 ? -17.415 -0.286 10.690 1.00 89.81 116 GLN A CA 1
ATOM 941 C C . GLN A 1 116 ? -17.657 -0.958 9.330 1.00 89.81 116 GLN A C 1
ATOM 943 O O . GLN A 1 116 ? -16.696 -1.350 8.663 1.00 89.81 116 GLN A O 1
ATOM 948 N N . ALA A 1 117 ? -18.909 -1.021 8.865 1.00 89.88 117 ALA A N 1
ATOM 949 C CA . ALA A 1 117 ? -19.247 -1.596 7.553 1.00 89.88 117 ALA A CA 1
ATOM 950 C C . ALA A 1 117 ? -18.402 -0.984 6.416 1.00 89.88 117 ALA A C 1
ATOM 952 O O . ALA A 1 117 ? -17.765 -1.705 5.647 1.00 89.88 117 ALA A O 1
ATOM 953 N N . LYS A 1 118 ? -18.266 0.351 6.407 1.00 88.94 118 LYS A N 1
ATOM 954 C CA . LYS A 1 118 ? -17.438 1.074 5.427 1.00 88.94 118 LYS A CA 1
ATOM 955 C C . LYS A 1 118 ? -15.964 0.663 5.463 1.00 88.94 118 LYS A C 1
ATOM 957 O O . LYS A 1 118 ? -15.327 0.568 4.420 1.00 88.94 118 LYS A O 1
ATOM 962 N N . GLN A 1 119 ? -15.423 0.366 6.648 1.00 90.81 119 GLN A N 1
ATOM 963 C CA . GLN A 1 119 ? -14.041 -0.097 6.798 1.00 90.81 119 GLN A CA 1
ATOM 964 C C . GLN A 1 119 ? -13.860 -1.505 6.225 1.00 90.81 119 GLN A C 1
ATOM 966 O O . GLN A 1 119 ? -12.855 -1.749 5.564 1.00 90.81 119 GLN A O 1
ATOM 971 N N . ARG A 1 120 ? -14.832 -2.406 6.422 1.00 94.19 120 ARG A N 1
ATOM 972 C CA . ARG A 1 120 ? -14.806 -3.773 5.869 1.00 94.19 120 ARG A CA 1
ATOM 973 C C . ARG A 1 120 ? -14.898 -3.780 4.341 1.00 94.19 120 ARG A C 1
ATOM 975 O O . ARG A 1 120 ? -14.148 -4.491 3.666 1.00 94.19 120 ARG A O 1
ATOM 982 N N . VAL A 1 121 ? -15.762 -2.927 3.784 1.00 93.56 121 VAL A N 1
ATOM 983 C CA . VAL A 1 121 ? -15.887 -2.740 2.330 1.00 93.56 121 VAL A CA 1
ATOM 984 C C . VAL A 1 121 ? -14.594 -2.168 1.744 1.00 93.56 121 VAL A C 1
ATOM 986 O O . VAL A 1 121 ? -14.020 -2.772 0.840 1.00 93.56 121 VAL A O 1
ATOM 989 N N . ILE A 1 122 ? -14.080 -1.060 2.291 1.00 93.00 122 ILE A N 1
ATOM 990 C CA . ILE A 1 122 ? -12.838 -0.433 1.804 1.00 93.00 122 ILE A CA 1
ATOM 991 C C . ILE A 1 122 ? -11.646 -1.387 1.936 1.00 93.00 122 ILE A C 1
ATOM 993 O O . ILE A 1 122 ? -10.846 -1.480 1.008 1.00 93.00 122 ILE A O 1
ATOM 997 N N . TYR A 1 123 ? -11.544 -2.135 3.039 1.00 95.12 123 TYR A N 1
ATOM 998 C CA . TYR A 1 123 ? -10.518 -3.165 3.214 1.00 95.12 123 TYR A CA 1
ATOM 999 C C . TYR A 1 123 ? -10.538 -4.187 2.072 1.00 95.12 123 TYR A C 1
ATOM 1001 O O . TYR A 1 123 ? -9.491 -4.514 1.519 1.00 95.12 123 TYR A O 1
ATOM 1009 N N . THR A 1 124 ? -11.725 -4.650 1.675 1.00 95.19 124 THR A N 1
ATOM 1010 C CA . THR A 1 124 ? -11.877 -5.621 0.580 1.00 95.19 124 THR A CA 1
ATOM 1011 C C . THR A 1 124 ? -11.486 -5.030 -0.767 1.00 95.19 124 THR A C 1
ATOM 1013 O O . THR A 1 124 ? -10.813 -5.696 -1.554 1.00 95.19 124 THR A O 1
ATOM 1016 N N . ILE A 1 125 ? -11.867 -3.776 -1.026 1.00 96.56 125 ILE A N 1
ATOM 1017 C CA . ILE A 1 125 ? -11.516 -3.070 -2.264 1.00 96.56 125 ILE A CA 1
ATOM 1018 C C . ILE A 1 125 ? -9.996 -2.884 -2.350 1.00 96.56 125 ILE A C 1
ATOM 1020 O O . ILE A 1 125 ? -9.393 -3.259 -3.356 1.00 96.56 125 ILE A O 1
ATOM 1024 N N . ILE A 1 126 ? -9.365 -2.363 -1.291 1.00 97.12 126 ILE A N 1
ATOM 1025 C CA . ILE A 1 126 ? -7.908 -2.176 -1.236 1.00 97.12 126 ILE A CA 1
ATOM 1026 C C . ILE A 1 126 ? -7.202 -3.526 -1.361 1.00 97.12 126 ILE A C 1
ATOM 1028 O O . ILE A 1 126 ? -6.329 -3.667 -2.210 1.00 97.12 126 ILE A O 1
ATOM 1032 N N . GLY A 1 127 ? -7.613 -4.532 -0.585 1.00 97.25 127 GLY A N 1
ATOM 1033 C CA . GLY A 1 127 ? -7.017 -5.867 -0.615 1.00 97.25 127 GLY A CA 1
ATOM 1034 C C . GLY A 1 127 ? -7.096 -6.521 -1.995 1.00 97.25 127 GLY A C 1
ATOM 1035 O O . GLY A 1 127 ? -6.088 -7.012 -2.497 1.00 97.25 127 GLY A O 1
ATOM 1036 N N . SER A 1 128 ? -8.256 -6.462 -2.654 1.00 97.81 128 SER A N 1
ATOM 1037 C CA . SER A 1 128 ? -8.432 -7.006 -4.011 1.00 97.81 128 SER A CA 1
ATOM 1038 C C . SER A 1 128 ? -7.594 -6.246 -5.044 1.00 97.81 128 SER A C 1
ATOM 1040 O O . SER A 1 128 ? -6.963 -6.861 -5.902 1.00 97.81 128 SER A O 1
ATOM 1042 N N . THR A 1 129 ? -7.523 -4.917 -4.925 1.00 98.50 129 THR A N 1
ATOM 1043 C CA . THR A 1 129 ? -6.679 -4.060 -5.776 1.00 98.50 129 THR A CA 1
ATOM 1044 C C . THR A 1 129 ? -5.199 -4.415 -5.613 1.00 98.50 129 THR A C 1
ATOM 1046 O O . THR A 1 129 ? -4.485 -4.584 -6.600 1.00 98.50 129 THR A O 1
ATOM 1049 N N . SER A 1 130 ? -4.736 -4.590 -4.372 1.00 98.50 130 SER A N 1
ATOM 1050 C CA . SER A 1 130 ? -3.366 -5.012 -4.068 1.00 98.50 130 SER A CA 1
ATOM 1051 C C . SER A 1 130 ? -3.051 -6.399 -4.627 1.00 98.50 130 SER A C 1
ATOM 1053 O O . SER A 1 130 ? -1.977 -6.590 -5.189 1.00 98.50 130 SER A O 1
ATOM 1055 N N . LEU A 1 131 ? -3.981 -7.355 -4.533 1.00 98.56 131 LEU A N 1
ATOM 1056 C CA . LEU A 1 131 ? -3.802 -8.688 -5.114 1.00 98.56 131 LEU A CA 1
ATOM 1057 C C . LEU A 1 131 ? -3.701 -8.639 -6.641 1.00 98.56 131 LEU A C 1
ATOM 1059 O O . LEU A 1 131 ? -2.812 -9.271 -7.210 1.00 98.56 131 LEU A O 1
ATOM 1063 N N . LEU A 1 132 ? -4.549 -7.848 -7.302 1.00 98.69 132 LEU A N 1
ATOM 1064 C CA . LEU A 1 132 ? -4.479 -7.663 -8.751 1.00 98.69 132 LEU A CA 1
ATOM 1065 C C . LEU A 1 132 ? -3.148 -7.025 -9.183 1.00 98.69 132 LEU A C 1
ATOM 1067 O O . LEU A 1 132 ? -2.554 -7.456 -10.174 1.00 98.69 132 LEU A O 1
ATOM 1071 N N . LEU A 1 133 ? -2.641 -6.048 -8.421 1.00 98.75 133 LEU A N 1
ATOM 1072 C CA . LEU A 1 133 ? -1.316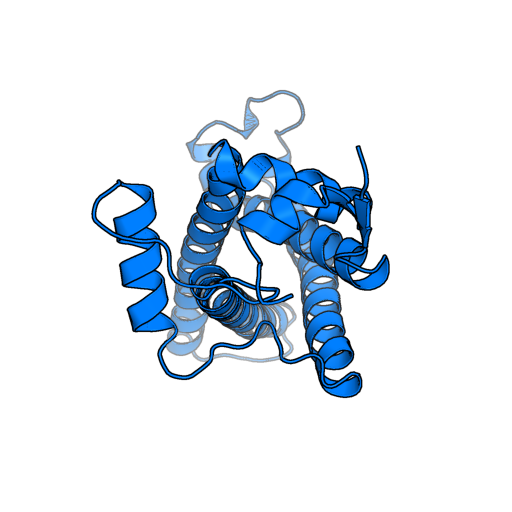 -5.458 -8.641 1.00 98.75 133 LEU A CA 1
ATOM 1073 C C . LEU A 1 133 ? -0.190 -6.478 -8.494 1.00 98.75 133 LEU A C 1
ATOM 1075 O O . LEU A 1 133 ? 0.698 -6.512 -9.342 1.00 98.75 133 LEU A O 1
ATOM 1079 N N . ILE A 1 134 ? -0.237 -7.318 -7.457 1.00 98.81 134 ILE A N 1
ATOM 1080 C CA . ILE A 1 134 ? 0.755 -8.379 -7.243 1.00 98.81 134 ILE A CA 1
ATOM 1081 C C . ILE A 1 134 ? 0.741 -9.351 -8.425 1.00 98.81 134 ILE A C 1
ATOM 1083 O O . ILE A 1 134 ? 1.786 -9.594 -9.020 1.00 98.81 134 ILE A O 1
ATOM 1087 N N . VAL A 1 135 ? -0.431 -9.858 -8.818 1.00 98.62 135 VAL A N 1
ATOM 1088 C CA . VAL A 1 135 ? -0.551 -10.829 -9.919 1.00 98.62 135 VAL A CA 1
ATOM 1089 C C . VAL A 1 135 ? -0.040 -10.239 -11.233 1.00 98.62 135 VAL A C 1
ATOM 1091 O O . VAL A 1 135 ? 0.839 -10.812 -11.873 1.00 98.62 135 VAL A O 1
ATOM 1094 N N . THR A 1 136 ? -0.540 -9.066 -11.626 1.00 98.62 136 THR A N 1
ATOM 1095 C CA . THR A 1 136 ? -0.109 -8.415 -12.874 1.00 98.62 136 THR A CA 1
ATOM 1096 C C . THR A 1 136 ? 1.361 -7.987 -12.831 1.00 98.62 136 THR A C 1
ATOM 1098 O O . THR A 1 136 ? 2.058 -8.085 -13.839 1.00 98.62 136 THR A O 1
ATOM 1101 N N . GLY A 1 137 ? 1.862 -7.567 -11.666 1.00 98.12 137 GLY A N 1
ATOM 1102 C CA . GLY A 1 137 ? 3.263 -7.212 -11.448 1.00 98.12 137 GLY A CA 1
ATOM 1103 C C . GLY A 1 137 ? 4.192 -8.412 -11.597 1.00 98.12 137 GLY A C 1
ATOM 1104 O O . GLY A 1 137 ? 5.178 -8.321 -12.321 1.00 98.12 137 GLY A O 1
ATOM 1105 N N . LEU A 1 138 ? 3.844 -9.555 -10.999 1.00 97.81 138 LEU A N 1
ATOM 1106 C CA . LEU A 1 138 ? 4.597 -10.805 -11.139 1.00 97.81 138 LEU A CA 1
ATOM 1107 C C . LEU A 1 138 ? 4.662 -11.268 -12.598 1.00 97.81 138 LEU A C 1
ATOM 1109 O O . LEU A 1 138 ? 5.743 -11.609 -13.071 1.00 97.81 138 LEU A O 1
ATOM 1113 N N . ILE A 1 139 ? 3.546 -11.207 -13.336 1.00 97.94 139 ILE A N 1
ATOM 1114 C CA . ILE A 1 139 ? 3.519 -11.545 -14.770 1.00 97.94 139 ILE A CA 1
ATOM 1115 C C . ILE A 1 139 ? 4.491 -10.650 -15.557 1.00 97.94 139 ILE A C 1
ATOM 1117 O O . ILE A 1 139 ? 5.310 -11.153 -16.331 1.00 97.94 139 ILE A O 1
ATOM 1121 N N . LYS A 1 140 ? 4.450 -9.327 -15.333 1.00 97.06 140 LYS A N 1
ATOM 1122 C CA . LYS A 1 140 ? 5.378 -8.380 -15.978 1.00 97.06 140 LYS A CA 1
ATOM 1123 C C . LYS A 1 140 ? 6.834 -8.670 -15.613 1.00 97.06 140 LYS A C 1
ATOM 1125 O O . LYS A 1 140 ? 7.686 -8.657 -16.499 1.00 97.06 140 LYS A O 1
ATOM 1130 N N . SER A 1 141 ? 7.117 -8.937 -14.340 1.00 95.88 141 SER A N 1
ATOM 1131 C CA . SER A 1 141 ? 8.470 -9.215 -13.854 1.00 95.88 141 SER A CA 1
ATOM 1132 C C . SER A 1 141 ? 9.029 -10.513 -14.431 1.00 95.88 141 SER A C 1
ATOM 1134 O O . SER A 1 141 ? 10.142 -10.504 -14.946 1.00 95.88 141 SER A O 1
ATOM 1136 N N . TYR A 1 142 ? 8.259 -11.606 -14.442 1.00 94.81 142 TYR A N 1
ATOM 1137 C CA . TYR A 1 142 ? 8.702 -12.868 -15.044 1.00 94.81 142 TYR A CA 1
ATOM 1138 C C . TYR A 1 142 ? 8.973 -12.736 -16.540 1.00 94.81 142 TYR A C 1
ATOM 1140 O O . TYR A 1 142 ? 9.982 -13.251 -17.023 1.00 94.81 142 TYR A O 1
ATOM 1148 N N . LYS A 1 143 ? 8.132 -11.987 -17.265 1.00 95.19 143 LYS A N 1
ATOM 1149 C CA . LYS A 1 143 ? 8.402 -11.659 -18.669 1.00 95.19 143 LYS A CA 1
ATOM 1150 C C . LYS A 1 143 ? 9.703 -10.867 -18.812 1.00 95.19 143 LYS A C 1
ATOM 1152 O O . LYS A 1 143 ? 10.482 -11.135 -19.720 1.00 95.19 143 LYS A O 1
ATOM 1157 N N . ASN A 1 144 ? 9.938 -9.875 -17.952 1.00 92.94 144 ASN A N 1
ATOM 1158 C CA . ASN A 1 144 ? 11.120 -9.014 -18.044 1.00 92.94 144 ASN A CA 1
ATOM 1159 C C . ASN A 1 144 ? 12.425 -9.755 -17.710 1.00 92.94 144 ASN A C 1
ATOM 1161 O O . ASN A 1 144 ? 13.467 -9.441 -18.270 1.00 92.94 144 ASN A O 1
ATOM 1165 N N . LEU A 1 145 ? 12.349 -10.772 -16.850 1.00 93.06 145 LEU A N 1
ATOM 1166 C CA . LEU A 1 145 ? 13.458 -11.673 -16.526 1.00 93.06 145 LEU A CA 1
ATOM 1167 C C . LEU A 1 145 ? 13.687 -12.766 -17.588 1.00 93.06 145 LEU A C 1
ATOM 1169 O O . LEU A 1 145 ? 14.573 -13.597 -17.419 1.00 93.06 145 LEU A O 1
ATOM 1173 N N . GLY A 1 146 ? 12.883 -12.804 -18.657 1.00 93.00 146 GLY A N 1
ATOM 1174 C CA . GLY A 1 146 ? 12.981 -13.817 -19.711 1.00 93.00 146 GLY A CA 1
ATOM 1175 C C . GLY A 1 146 ? 12.456 -15.202 -19.316 1.00 93.00 146 GLY A C 1
ATOM 1176 O O . GLY A 1 146 ? 12.666 -16.157 -20.056 1.00 93.00 146 GLY A O 1
ATOM 1177 N N . ALA A 1 147 ? 11.762 -15.332 -18.179 1.00 93.81 147 ALA A N 1
ATOM 1178 C CA . ALA A 1 147 ? 11.244 -16.615 -17.698 1.00 93.81 147 ALA A CA 1
ATOM 1179 C C . ALA A 1 147 ? 10.020 -17.105 -18.490 1.00 93.81 147 ALA A C 1
ATOM 1181 O O . ALA A 1 147 ? 9.756 -18.303 -18.547 1.00 93.81 147 ALA A O 1
ATOM 1182 N N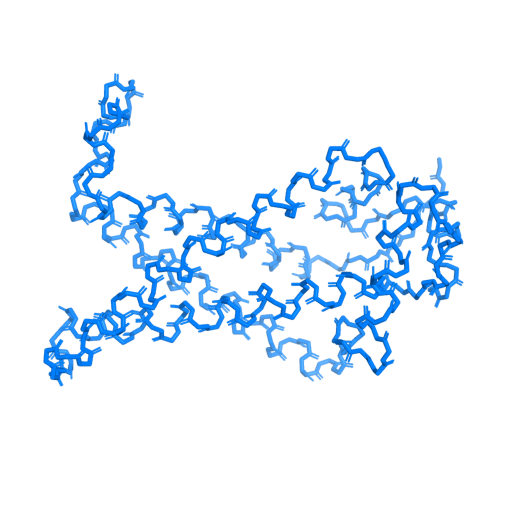 . ILE A 1 148 ? 9.259 -16.178 -19.081 1.00 94.56 148 ILE A N 1
ATOM 1183 C CA . ILE A 1 148 ? 8.074 -16.473 -19.891 1.00 94.56 148 ILE A CA 1
ATOM 1184 C C . ILE A 1 148 ? 8.045 -15.592 -21.140 1.00 94.56 148 ILE A C 1
ATOM 1186 O O . ILE A 1 148 ? 8.456 -14.430 -21.108 1.00 94.56 148 ILE A O 1
ATOM 1190 N N . VAL A 1 149 ? 7.486 -16.128 -22.223 1.00 93.81 149 VAL A N 1
ATOM 1191 C CA . VAL A 1 149 ? 7.134 -15.367 -23.427 1.00 93.81 149 VAL A CA 1
ATOM 1192 C C . VAL A 1 149 ? 5.629 -15.139 -23.406 1.00 93.81 149 VAL A C 1
ATOM 1194 O O . VAL A 1 149 ? 4.859 -16.076 -23.213 1.00 93.81 149 VAL A O 1
ATOM 1197 N N . LEU A 1 150 ? 5.211 -13.887 -23.572 1.00 93.69 150 LEU A N 1
ATOM 1198 C CA . LEU A 1 150 ? 3.803 -13.509 -23.608 1.00 93.69 150 LEU A CA 1
ATOM 1199 C C . LEU A 1 150 ? 3.453 -12.988 -24.992 1.00 93.69 150 LEU A C 1
ATOM 1201 O O . LEU A 1 150 ? 4.215 -12.217 -25.577 1.00 93.69 150 LEU A O 1
ATOM 1205 N N . ASP A 1 151 ? 2.274 -13.378 -25.467 1.00 95.94 151 ASP A N 1
ATOM 1206 C CA . ASP A 1 151 ? 1.653 -12.769 -26.634 1.00 95.94 151 ASP A CA 1
ATOM 1207 C C . ASP A 1 151 ? 1.572 -11.230 -26.464 1.00 95.94 151 ASP A C 1
ATOM 1209 O O . ASP A 1 151 ? 1.257 -10.756 -25.362 1.00 95.94 151 ASP A O 1
ATOM 1213 N N . PRO A 1 152 ? 1.850 -10.430 -27.514 1.00 95.44 152 PRO A N 1
ATOM 1214 C CA . PRO A 1 152 ? 1.847 -8.971 -27.417 1.00 95.44 152 PRO A CA 1
ATOM 1215 C C . PRO A 1 152 ? 0.526 -8.367 -26.926 1.00 95.44 152 PRO A C 1
ATOM 1217 O O . PRO A 1 152 ? 0.554 -7.417 -26.138 1.00 95.44 152 PRO A O 1
ATOM 1220 N N . MET A 1 153 ? -0.623 -8.918 -27.337 1.00 96.94 153 MET A N 1
ATOM 1221 C CA . MET A 1 153 ? -1.935 -8.423 -26.909 1.00 96.94 153 MET A CA 1
ATOM 1222 C C . MET A 1 153 ? -2.140 -8.690 -25.419 1.00 96.94 153 MET A C 1
ATOM 1224 O O . MET A 1 153 ? -2.534 -7.794 -24.667 1.00 96.94 153 MET A O 1
ATOM 1228 N N . LEU A 1 154 ? -1.809 -9.901 -24.964 1.00 95.56 154 LEU A N 1
ATOM 1229 C CA . LEU A 1 154 ? -1.876 -10.246 -23.545 1.00 95.56 154 LEU A CA 1
ATOM 1230 C C . LEU A 1 154 ? -0.945 -9.362 -22.702 1.00 95.56 154 LEU A C 1
ATOM 1232 O O . LEU A 1 154 ? -1.359 -8.853 -21.659 1.00 95.56 154 LEU A O 1
ATOM 1236 N N . LEU A 1 155 ? 0.291 -9.133 -23.158 1.00 95.81 155 LEU A N 1
ATOM 1237 C CA . LEU A 1 155 ? 1.235 -8.246 -22.477 1.00 95.81 155 LEU A CA 1
ATOM 1238 C C . LEU A 1 155 ? 0.676 -6.823 -22.345 1.00 95.81 155 LEU A C 1
ATOM 1240 O O . LEU A 1 155 ? 0.818 -6.209 -21.285 1.00 95.81 155 LEU A O 1
ATOM 1244 N N . GLN A 1 156 ? 0.023 -6.309 -23.389 1.00 97.19 156 GLN A N 1
ATOM 1245 C CA . GLN A 1 156 ? -0.588 -4.985 -23.359 1.00 97.19 156 GLN A CA 1
ATOM 1246 C C . GLN A 1 156 ? -1.738 -4.903 -22.351 1.00 97.19 156 GLN A C 1
ATOM 1248 O O . GLN A 1 156 ? -1.780 -3.953 -21.566 1.00 97.19 156 GLN A O 1
ATOM 1253 N N . TRP A 1 157 ? -2.615 -5.908 -22.301 1.00 98.06 157 TRP A N 1
ATOM 1254 C CA . TRP A 1 157 ? -3.668 -5.973 -21.284 1.00 98.06 157 TRP A CA 1
ATOM 1255 C C . TRP A 1 157 ? -3.093 -6.028 -19.873 1.00 98.06 157 TRP A C 1
ATOM 1257 O O . TRP A 1 157 ? -3.481 -5.226 -19.030 1.00 98.06 157 TRP A O 1
ATOM 1267 N N . VAL A 1 158 ? -2.103 -6.889 -19.626 1.00 98.19 158 VAL A N 1
ATOM 1268 C CA . VAL A 1 158 ? -1.434 -6.969 -18.319 1.00 98.19 158 VAL A CA 1
ATOM 1269 C C . VAL A 1 158 ? -0.806 -5.625 -17.942 1.00 98.19 158 VAL A C 1
ATOM 1271 O O . VAL A 1 158 ? -0.955 -5.174 -16.805 1.00 98.19 158 VAL A O 1
ATOM 1274 N N . ALA A 1 159 ? -0.124 -4.962 -18.880 1.00 96.94 159 ALA A N 1
ATOM 1275 C CA . ALA A 1 159 ? 0.510 -3.671 -18.640 1.00 96.94 159 ALA A CA 1
ATOM 1276 C C . ALA A 1 159 ? -0.516 -2.577 -18.310 1.00 96.94 159 ALA A C 1
ATOM 1278 O O . ALA A 1 159 ? -0.355 -1.889 -17.301 1.00 96.94 159 ALA A O 1
ATOM 1279 N N . ILE A 1 160 ? -1.583 -2.450 -19.106 1.00 97.88 160 ILE A N 1
ATOM 1280 C CA . ILE A 1 160 ? -2.645 -1.458 -18.886 1.00 97.88 160 ILE A CA 1
ATOM 1281 C C . ILE A 1 160 ? -3.380 -1.745 -17.581 1.00 97.88 160 ILE A C 1
ATOM 1283 O O . ILE A 1 160 ? -3.549 -0.831 -16.774 1.00 97.88 160 ILE A O 1
ATOM 1287 N N . THR A 1 161 ? -3.765 -2.999 -17.328 1.00 98.50 161 THR A N 1
ATOM 1288 C CA . THR A 1 161 ? -4.416 -3.387 -16.074 1.00 98.50 161 THR A CA 1
ATOM 1289 C C . THR A 1 161 ? -3.529 -3.045 -14.885 1.00 98.50 161 THR A C 1
ATOM 1291 O O . THR A 1 161 ? -4.017 -2.419 -13.949 1.00 98.50 161 THR A O 1
ATOM 1294 N N . HIS A 1 162 ? -2.233 -3.367 -14.920 1.00 98.56 162 HIS A N 1
ATOM 1295 C CA . HIS A 1 162 ? -1.316 -3.028 -13.831 1.00 98.56 162 HIS A CA 1
ATOM 1296 C C . HIS A 1 162 ? -1.240 -1.512 -13.597 1.00 98.56 162 HIS A C 1
ATOM 1298 O O . HIS A 1 162 ? -1.370 -1.050 -12.465 1.00 98.56 162 HIS A O 1
ATOM 1304 N N . THR A 1 163 ? -1.087 -0.725 -14.665 1.00 97.88 163 THR A N 1
ATOM 1305 C CA . THR A 1 163 ? -0.968 0.736 -14.576 1.00 97.88 163 THR A CA 1
ATOM 1306 C C . THR A 1 163 ? -2.259 1.397 -14.085 1.00 97.88 163 THR A C 1
ATOM 1308 O O . THR A 1 163 ? -2.213 2.217 -13.168 1.00 97.88 163 THR A O 1
ATOM 1311 N N . VAL A 1 164 ? -3.418 1.022 -14.635 1.00 98.25 164 VAL A N 1
ATOM 1312 C CA . VAL A 1 164 ? -4.727 1.548 -14.208 1.00 98.25 164 VAL A CA 1
ATOM 1313 C C . VAL A 1 164 ? -5.022 1.148 -12.763 1.00 98.25 164 VAL A C 1
ATOM 1315 O O . VAL A 1 164 ? -5.402 1.997 -11.957 1.00 98.25 164 VAL A O 1
ATOM 1318 N N . THR A 1 165 ? -4.776 -0.114 -12.402 1.00 98.62 165 THR A N 1
ATOM 1319 C CA . THR A 1 165 ? -4.942 -0.592 -11.020 1.00 98.62 165 THR A CA 1
ATOM 1320 C C . THR A 1 165 ? -4.006 0.150 -10.064 1.00 98.62 165 THR A C 1
ATOM 1322 O O . THR A 1 165 ? -4.413 0.472 -8.952 1.00 98.62 165 THR A O 1
ATOM 1325 N N . GLY A 1 166 ? -2.789 0.501 -10.494 1.00 98.38 166 GLY A N 1
ATOM 1326 C CA . GLY A 1 166 ? -1.859 1.325 -9.715 1.00 98.38 166 GLY A CA 1
ATOM 1327 C C . GLY A 1 166 ? -2.401 2.732 -9.460 1.00 98.38 166 GLY A C 1
ATOM 1328 O O . GLY A 1 166 ? -2.338 3.227 -8.334 1.00 98.38 166 GLY A O 1
ATOM 1329 N N . GLY A 1 167 ? -3.025 3.346 -10.469 1.00 97.94 167 GLY A N 1
ATOM 1330 C CA . GLY A 1 167 ? -3.745 4.614 -10.316 1.00 97.94 167 GLY A CA 1
ATOM 1331 C C . GLY A 1 167 ? -4.929 4.514 -9.346 1.00 97.94 167 GLY A C 1
ATOM 1332 O O . GLY A 1 167 ? -5.090 5.373 -8.478 1.00 97.94 167 GLY A O 1
ATOM 1333 N N . ILE A 1 168 ? -5.720 3.440 -9.430 1.00 98.31 168 ILE A N 1
ATOM 1334 C CA . ILE A 1 168 ? -6.819 3.166 -8.488 1.00 98.31 168 ILE A CA 1
ATOM 1335 C C . ILE A 1 168 ? -6.282 2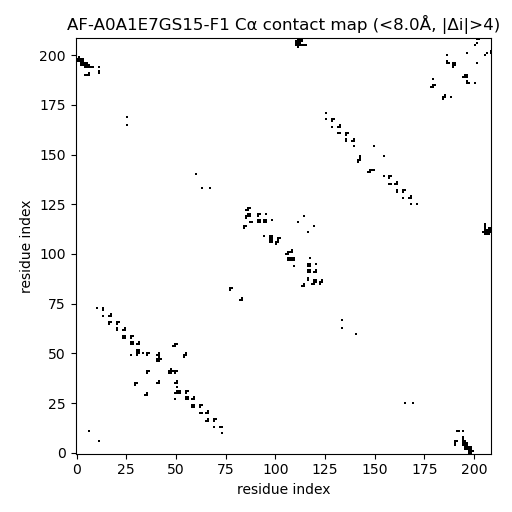.980 -7.066 1.00 98.31 168 ILE A C 1
ATOM 1337 O O . ILE A 1 168 ? -6.802 3.586 -6.131 1.00 98.31 168 ILE A O 1
ATOM 1341 N N . PHE A 1 169 ? -5.211 2.201 -6.898 1.00 98.44 169 PHE A N 1
ATOM 1342 C CA . PHE A 1 169 ? -4.559 1.999 -5.607 1.00 98.44 169 PHE A CA 1
ATOM 1343 C C . PHE A 1 169 ? -4.068 3.320 -5.010 1.00 98.44 169 PHE A C 1
ATOM 1345 O O . PHE A 1 169 ? -4.302 3.565 -3.828 1.00 98.44 169 PHE A O 1
ATOM 1352 N N . MET A 1 170 ? -3.476 4.208 -5.819 1.00 97.88 170 MET A N 1
ATOM 1353 C CA . MET A 1 170 ? -3.106 5.555 -5.379 1.00 97.88 170 MET A CA 1
ATOM 1354 C C . MET A 1 170 ? -4.322 6.338 -4.874 1.00 97.88 170 MET A C 1
ATOM 1356 O O . MET A 1 170 ? -4.265 6.900 -3.783 1.00 97.88 170 MET A O 1
ATOM 1360 N N . MET A 1 171 ? -5.428 6.365 -5.625 1.00 97.81 171 MET A N 1
ATOM 1361 C CA . MET A 1 171 ? -6.641 7.080 -5.206 1.00 97.81 171 MET A CA 1
ATOM 1362 C C . MET A 1 171 ? -7.213 6.523 -3.897 1.00 97.81 171 MET A C 1
ATOM 1364 O O . MET A 1 171 ? -7.562 7.293 -3.004 1.00 97.81 171 MET A O 1
ATOM 1368 N N . LEU A 1 172 ? -7.259 5.196 -3.751 1.00 96.81 172 LEU A N 1
ATOM 1369 C CA . LEU A 1 172 ? -7.712 4.538 -2.523 1.00 96.81 172 LEU A CA 1
ATOM 1370 C C . LEU A 1 172 ? -6.784 4.833 -1.340 1.00 96.81 172 LEU A C 1
ATOM 1372 O O . LEU A 1 172 ? -7.263 5.105 -0.240 1.00 96.81 172 LEU A O 1
ATOM 1376 N N . PHE A 1 173 ? -5.470 4.811 -1.563 1.00 95.75 173 PHE A N 1
ATOM 1377 C CA . PHE A 1 173 ? -4.474 5.146 -0.551 1.00 95.75 173 PHE A CA 1
ATOM 1378 C C . PHE A 1 173 ? -4.614 6.604 -0.097 1.00 95.75 173 PHE A C 1
ATOM 1380 O O . PHE A 1 173 ? -4.675 6.880 1.101 1.00 95.75 173 PHE A O 1
ATOM 1387 N N . LEU A 1 174 ? -4.741 7.539 -1.044 1.00 95.75 174 LEU A N 1
ATOM 1388 C CA . LEU A 1 174 ? -4.974 8.951 -0.745 1.00 95.75 174 LEU A CA 1
ATOM 1389 C C . LEU A 1 174 ? -6.288 9.152 0.010 1.00 95.75 174 LEU A C 1
ATOM 1391 O O . LEU A 1 174 ? -6.293 9.867 1.005 1.00 95.75 174 LEU A O 1
ATOM 1395 N N . ALA A 1 175 ? -7.376 8.491 -0.395 1.00 93.12 175 ALA A N 1
ATOM 1396 C CA . ALA A 1 175 ? -8.652 8.549 0.316 1.00 93.12 175 ALA A CA 1
ATOM 1397 C C . ALA A 1 175 ? -8.541 7.992 1.747 1.00 93.12 175 ALA A C 1
ATOM 1399 O O . ALA A 1 175 ? -9.082 8.580 2.685 1.00 93.12 175 ALA A O 1
ATOM 1400 N N . HIS A 1 176 ? -7.800 6.895 1.933 1.00 92.69 176 HIS A N 1
ATOM 1401 C CA . HIS A 1 176 ? -7.534 6.307 3.244 1.00 92.69 176 HIS A CA 1
ATOM 1402 C C . HIS A 1 176 ? -6.781 7.276 4.168 1.00 92.69 176 HIS A C 1
ATOM 1404 O O . HIS A 1 176 ? -7.190 7.474 5.313 1.00 92.69 176 HIS A O 1
ATOM 1410 N N . VAL A 1 177 ? -5.726 7.928 3.670 1.00 91.69 177 VAL A N 1
ATOM 1411 C CA . VAL A 1 177 ? -4.967 8.925 4.443 1.00 91.69 177 VAL A CA 1
ATOM 1412 C C . VAL A 1 177 ? -5.787 10.201 4.659 1.00 91.69 177 VAL A C 1
ATOM 1414 O O . VAL A 1 177 ? -5.812 10.738 5.765 1.00 91.69 177 VAL A O 1
ATOM 1417 N N . ALA A 1 178 ? -6.517 10.671 3.646 1.00 90.38 178 ALA A N 1
ATOM 1418 C CA . ALA A 1 178 ? -7.363 11.860 3.733 1.00 90.38 178 ALA A CA 1
ATOM 1419 C C . ALA A 1 178 ? -8.509 11.690 4.742 1.00 90.38 178 ALA A C 1
ATOM 1421 O O . ALA A 1 178 ? -8.912 12.667 5.375 1.00 90.38 178 ALA A O 1
ATOM 1422 N N . ALA A 1 179 ? -8.986 10.463 4.978 1.00 87.25 179 ALA A N 1
ATOM 1423 C CA . ALA A 1 179 ? -9.962 10.188 6.031 1.00 87.25 179 ALA A CA 1
ATOM 1424 C C . ALA A 1 179 ? -9.464 10.613 7.429 1.00 87.25 179 ALA A C 1
ATOM 1426 O O . ALA A 1 179 ? -10.281 10.952 8.285 1.00 87.25 179 ALA A O 1
ATOM 1427 N N . LEU A 1 180 ? -8.143 10.681 7.654 1.00 84.88 180 LEU A N 1
ATOM 1428 C CA . LEU A 1 180 ? -7.541 11.164 8.905 1.00 84.88 180 LEU A CA 1
ATOM 1429 C C . LEU A 1 180 ? -7.708 12.678 9.117 1.00 84.88 180 LEU A C 1
ATOM 1431 O O . LEU A 1 180 ? -7.604 13.161 10.248 1.00 84.88 180 LEU A O 1
ATOM 1435 N N . LEU A 1 181 ? -7.994 13.442 8.057 1.00 86.50 181 LEU A N 1
ATOM 1436 C CA . LEU A 1 181 ? -8.276 14.875 8.170 1.00 86.50 181 LEU A CA 1
ATOM 1437 C C . LEU A 1 181 ? -9.587 15.126 8.929 1.00 86.50 181 LEU A C 1
ATOM 1439 O O . LEU A 1 181 ? -9.702 16.130 9.642 1.00 86.50 181 LEU A O 1
ATOM 1443 N N . LEU A 1 182 ? -10.531 14.181 8.847 1.00 84.62 182 LEU A N 1
ATOM 1444 C CA . LEU A 1 182 ? -11.804 14.213 9.559 1.00 84.62 182 LEU A CA 1
ATOM 1445 C C . LEU A 1 182 ? -11.576 14.048 11.067 1.00 84.62 182 LEU A C 1
ATOM 1447 O O . LEU A 1 182 ? -11.063 13.024 11.522 1.00 84.62 182 LEU A O 1
ATOM 1451 N N . LYS A 1 183 ? -12.018 15.036 11.857 1.00 82.12 183 LYS A N 1
ATOM 1452 C CA . LYS A 1 183 ? -11.833 15.069 13.322 1.00 82.12 183 LYS A CA 1
ATOM 1453 C C . LYS A 1 183 ? -12.293 13.776 14.006 1.00 82.12 183 LYS A C 1
ATOM 1455 O O . LYS A 1 183 ? -11.587 13.284 14.880 1.00 82.12 183 LYS A O 1
ATOM 1460 N N . ASN A 1 184 ? -13.393 13.185 13.539 1.00 82.50 184 ASN A N 1
ATOM 1461 C CA . ASN A 1 184 ? -13.961 11.957 14.102 1.00 82.50 184 ASN A CA 1
ATOM 1462 C C . ASN A 1 184 ? -13.057 10.725 13.942 1.00 82.50 184 ASN A C 1
ATOM 1464 O O . ASN A 1 184 ? -13.212 9.783 14.707 1.00 82.50 184 ASN A O 1
ATOM 1468 N N . HIS A 1 185 ? -12.109 10.710 12.999 1.00 84.50 185 HIS A N 1
ATOM 1469 C CA . HIS A 1 185 ? -11.220 9.561 12.763 1.00 84.50 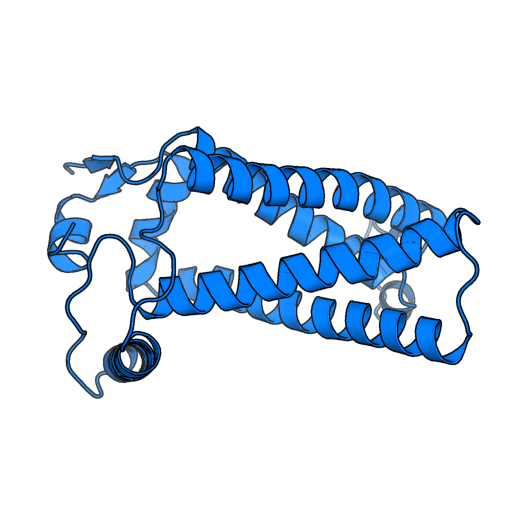185 HIS A CA 1
ATOM 1470 C C . HIS A 1 185 ? -9.824 9.738 13.384 1.00 84.50 185 HIS A C 1
ATOM 1472 O O . HIS A 1 185 ? -9.088 8.762 13.527 1.00 84.50 185 HIS A O 1
ATOM 1478 N N . ARG A 1 186 ? -9.449 10.952 13.817 1.00 86.31 186 ARG A N 1
ATOM 1479 C CA . ARG A 1 186 ? -8.143 11.219 14.455 1.00 86.31 186 ARG A CA 1
ATOM 1480 C C . ARG A 1 186 ? -7.867 10.347 15.690 1.00 86.31 186 ARG A C 1
ATOM 1482 O O . ARG A 1 186 ? -6.732 9.881 15.808 1.00 86.31 186 ARG A O 1
ATOM 1489 N N . PRO A 1 187 ? -8.852 10.036 16.562 1.00 89.12 187 PRO A N 1
ATOM 1490 C CA . PRO A 1 187 ? -8.639 9.135 17.700 1.00 89.12 187 PRO A CA 1
ATOM 1491 C C . PRO A 1 187 ? -8.243 7.699 17.315 1.00 89.12 187 PRO A C 1
ATOM 1493 O O . PRO A 1 187 ? -7.788 6.939 18.168 1.00 89.12 187 PRO A O 1
ATOM 1496 N N . MET A 1 188 ? -8.355 7.319 16.036 1.00 88.19 188 MET A N 1
ATOM 1497 C CA . MET A 1 188 ? -7.883 6.025 15.539 1.00 88.19 188 MET A CA 1
ATOM 1498 C C . MET A 1 188 ? -6.372 5.995 15.253 1.00 88.19 188 MET A C 1
ATOM 1500 O O . MET A 1 188 ? -5.787 4.909 15.261 1.00 88.19 188 MET A O 1
ATOM 1504 N N . ILE A 1 189 ? -5.718 7.146 15.041 1.00 90.25 189 ILE A N 1
ATOM 1505 C CA . ILE A 1 189 ? -4.285 7.226 14.693 1.00 90.25 189 ILE A CA 1
ATOM 1506 C C . ILE A 1 189 ? -3.397 6.590 15.776 1.00 90.25 189 ILE A C 1
ATOM 1508 O O . ILE A 1 189 ? -2.576 5.730 15.433 1.00 90.25 189 ILE A O 1
ATOM 1512 N N . PRO A 1 190 ? -3.571 6.903 17.082 1.00 92.12 190 PRO A N 1
ATOM 1513 C CA . PRO A 1 190 ? -2.771 6.278 18.133 1.00 92.12 190 PRO A CA 1
ATOM 1514 C C . PRO A 1 190 ? -2.882 4.753 18.143 1.00 92.12 190 PRO A C 1
ATOM 1516 O O . PRO A 1 190 ? -1.926 4.084 18.533 1.00 92.12 190 PRO A O 1
ATOM 1519 N N . SER A 1 191 ? -3.993 4.185 17.660 1.00 92.75 191 SER A N 1
ATOM 1520 C CA . SER A 1 191 ? -4.178 2.734 17.617 1.00 92.75 191 SER A CA 1
ATOM 1521 C C . SER A 1 191 ? -3.243 2.043 16.626 1.00 92.75 191 SER A C 1
ATOM 1523 O O . SER A 1 191 ? -2.818 0.921 16.889 1.00 92.75 191 SER A O 1
ATOM 1525 N N . MET A 1 192 ? -2.837 2.721 15.549 1.00 94.00 192 MET A N 1
ATOM 1526 C CA . MET A 1 192 ? -1.891 2.178 14.567 1.00 94.00 192 MET A CA 1
ATOM 1527 C C . MET A 1 192 ? -0.431 2.418 14.955 1.00 94.00 192 MET A C 1
ATOM 1529 O O . MET A 1 192 ? 0.451 1.692 14.499 1.00 94.00 192 MET A O 1
ATOM 1533 N N . ILE A 1 193 ? -0.168 3.385 15.837 1.00 94.00 193 ILE A N 1
ATOM 1534 C CA . ILE A 1 193 ? 1.181 3.679 16.339 1.00 94.00 193 ILE A CA 1
ATOM 1535 C C . ILE A 1 193 ? 1.470 2.880 17.610 1.00 94.00 193 ILE A C 1
ATOM 1537 O O . ILE A 1 193 ? 2.470 2.178 17.675 1.00 94.00 193 ILE A O 1
ATOM 1541 N N . THR A 1 194 ? 0.581 2.925 18.603 1.00 94.81 194 THR A N 1
ATOM 1542 C CA . THR A 1 194 ? 0.777 2.332 19.941 1.00 94.81 194 THR A CA 1
ATOM 1543 C C . THR A 1 194 ? 0.011 1.026 20.153 1.00 94.81 194 THR A C 1
ATOM 1545 O O . THR A 1 194 ? 0.347 0.249 21.043 1.00 94.81 194 THR A O 1
ATOM 1548 N N . GLY A 1 195 ? -1.021 0.760 19.347 1.00 94.00 195 GLY A N 1
ATOM 1549 C CA . GLY A 1 195 ? -1.932 -0.377 19.535 1.00 94.00 195 GLY A CA 1
ATOM 1550 C C . GLY A 1 195 ? -3.136 -0.064 20.422 1.00 94.00 195 GLY A C 1
ATOM 1551 O O . GLY A 1 195 ? -4.039 -0.896 20.528 1.00 94.00 195 GLY A O 1
ATOM 1552 N N . ARG A 1 196 ? -3.174 1.120 21.047 1.00 94.31 196 ARG A N 1
ATOM 1553 C CA . ARG A 1 196 ? -4.201 1.527 22.013 1.00 94.31 196 ARG A CA 1
ATOM 1554 C C . ARG A 1 196 ? -5.127 2.600 21.441 1.00 94.31 196 ARG A C 1
ATOM 1556 O O . ARG A 1 196 ? -4.697 3.440 20.656 1.00 94.31 196 ARG A O 1
ATOM 1563 N N . ILE A 1 197 ? -6.390 2.563 21.849 1.00 93.94 197 ILE A N 1
ATOM 1564 C CA . ILE A 1 197 ? -7.413 3.565 21.527 1.00 93.94 197 ILE A CA 1
ATOM 1565 C C . ILE A 1 197 ? -8.013 4.123 22.820 1.00 93.94 197 ILE A C 1
ATOM 1567 O O . ILE A 1 197 ? -8.026 3.425 23.837 1.00 93.94 197 ILE A O 1
ATOM 1571 N N . ASP A 1 198 ? -8.482 5.369 22.787 1.00 93.00 198 ASP A N 1
ATOM 1572 C CA . ASP A 1 198 ? -9.236 5.958 23.894 1.00 93.00 198 ASP A CA 1
ATOM 1573 C C . ASP A 1 198 ? -10.524 5.160 24.165 1.00 93.00 198 ASP A C 1
ATOM 1575 O O . ASP A 1 198 ? -11.214 4.732 23.232 1.00 93.00 198 ASP A O 1
ATOM 1579 N N . LYS A 1 199 ? -10.800 4.903 25.448 1.00 91.44 199 LYS A N 1
ATOM 1580 C CA . LYS A 1 199 ?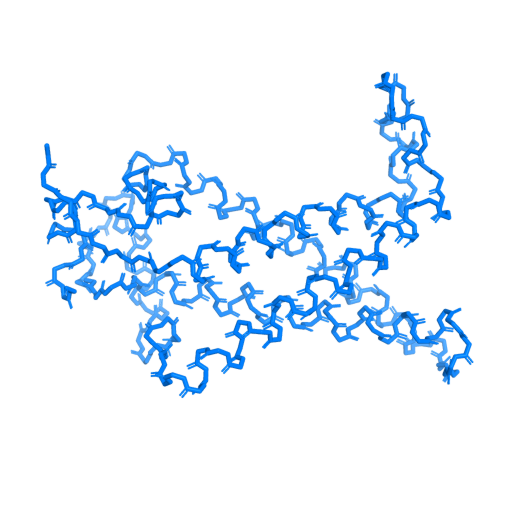 -11.903 4.035 25.869 1.00 91.44 199 LYS A CA 1
ATOM 1581 C C . LYS A 1 199 ? -13.268 4.672 25.594 1.00 91.44 199 LYS A C 1
ATOM 1583 O O . LYS A 1 199 ? -14.122 3.999 25.030 1.00 91.44 199 LYS A O 1
ATOM 1588 N N . GLU A 1 200 ? -13.445 5.947 25.930 1.00 90.88 200 GLU A N 1
ATOM 1589 C CA . GLU A 1 200 ? -14.714 6.667 25.750 1.00 90.88 200 GLU A CA 1
ATOM 1590 C C . GLU A 1 200 ? -15.061 6.791 24.261 1.00 90.88 200 GLU A C 1
ATOM 1592 O O . GLU A 1 200 ? -16.186 6.520 23.833 1.00 90.88 200 GLU A O 1
ATOM 1597 N N . TYR A 1 201 ? -14.058 7.097 23.435 1.00 90.00 201 TYR A N 1
ATOM 1598 C CA . TYR A 1 201 ? -14.212 7.088 21.986 1.00 90.00 201 TYR A CA 1
ATOM 1599 C C . TYR A 1 201 ? -14.651 5.714 21.461 1.00 90.00 201 TYR A C 1
ATOM 1601 O O . TYR A 1 201 ? -15.533 5.648 20.599 1.00 90.00 201 TYR A O 1
ATOM 1609 N N . ALA A 1 202 ? -14.039 4.631 21.954 1.00 89.38 202 ALA A N 1
ATOM 1610 C CA . ALA A 1 202 ? -14.371 3.273 21.534 1.00 89.38 202 ALA A CA 1
ATOM 1611 C C . ALA A 1 202 ? -15.797 2.879 21.939 1.00 89.38 202 ALA A C 1
ATOM 1613 O O . ALA A 1 202 ? -16.516 2.345 21.103 1.00 89.38 202 ALA A O 1
ATOM 1614 N N . GLU A 1 203 ? -16.223 3.188 23.162 1.00 89.00 203 GLU A N 1
ATOM 1615 C CA . GLU A 1 203 ? -17.587 2.913 23.637 1.00 89.00 203 GLU A CA 1
ATOM 1616 C C . GLU A 1 203 ? -18.633 3.686 22.821 1.00 89.00 203 GLU A C 1
ATOM 1618 O O . GLU A 1 203 ? -19.670 3.133 22.460 1.00 89.00 203 GLU A O 1
ATOM 1623 N N . LYS A 1 204 ? -18.328 4.933 22.442 1.00 86.88 204 LYS A N 1
ATOM 1624 C CA . LYS A 1 204 ? -19.223 5.768 21.632 1.00 86.88 204 LYS A CA 1
ATOM 1625 C C . LYS A 1 204 ? -19.331 5.321 20.169 1.00 86.88 204 LYS A C 1
ATOM 1627 O O . LYS A 1 204 ? -20.426 5.315 19.618 1.00 86.88 204 LYS A O 1
ATOM 1632 N N . HIS A 1 205 ? -18.212 4.990 19.518 1.00 84.44 205 HIS A N 1
ATOM 1633 C CA . HIS A 1 205 ? -18.174 4.748 18.062 1.00 84.44 205 HIS A CA 1
ATOM 1634 C C . HIS A 1 205 ? -18.117 3.267 17.676 1.00 84.44 205 HIS A C 1
ATOM 1636 O O . HIS A 1 205 ? -18.281 2.934 16.503 1.00 84.44 205 HIS A O 1
ATOM 1642 N N . HIS A 1 206 ? -17.856 2.382 18.637 1.00 87.44 206 HIS A N 1
ATOM 1643 C CA . HIS A 1 206 ? -17.784 0.932 18.462 1.00 87.44 206 HIS A CA 1
ATOM 1644 C C . HIS A 1 206 ? -18.492 0.200 19.618 1.00 87.44 206 HIS A C 1
ATOM 1646 O O . HIS A 1 206 ? -17.874 -0.654 20.254 1.00 87.44 206 HIS A O 1
ATOM 1652 N N . PRO A 1 207 ? -19.775 0.501 19.906 1.00 84.06 207 PRO A N 1
ATOM 1653 C CA . PRO A 1 207 ? -20.478 -0.058 21.064 1.00 84.06 207 PRO A CA 1
ATOM 1654 C C . PRO A 1 207 ? -20.605 -1.591 21.028 1.00 84.06 207 PRO A C 1
ATOM 1656 O O . PRO A 1 207 ? -20.794 -2.213 22.067 1.00 84.06 207 PRO A O 1
ATOM 1659 N N . GLY A 1 208 ? -20.493 -2.216 19.849 1.00 81.81 208 GLY A N 1
ATOM 1660 C CA . GLY A 1 208 ? -20.517 -3.672 19.690 1.00 81.81 208 GLY A CA 1
ATOM 1661 C C . GLY A 1 208 ? -19.161 -4.372 19.862 1.00 81.81 208 GLY A C 1
ATOM 1662 O O . GLY A 1 208 ? -19.057 -5.548 19.515 1.00 81.81 208 GLY A O 1
ATOM 1663 N N . TRP A 1 209 ? -18.106 -3.671 20.300 1.00 85.50 209 TRP A N 1
ATOM 1664 C CA . TRP A 1 209 ? -16.754 -4.216 20.509 1.00 85.50 209 TRP A CA 1
ATOM 1665 C C . TRP A 1 209 ? -16.332 -4.173 21.974 1.00 85.50 209 TRP A C 1
ATOM 1667 O O . TRP A 1 209 ? -15.690 -5.141 22.444 1.00 85.50 209 TRP A O 1
#

Mean predicted aligned error: 4.35 Å

Solvent-accessible surface area (backbone atoms only — not comparable to full-atom values): 11194 Å² total; per-residue (Å²): 133,64,70,41,85,75,40,56,71,66,62,32,51,46,50,50,50,37,52,56,27,49,53,50,33,52,53,22,54,46,19,66,39,83,46,33,65,73,71,49,48,40,74,41,91,91,29,57,64,48,55,36,49,68,61,19,46,52,53,25,53,58,32,46,53,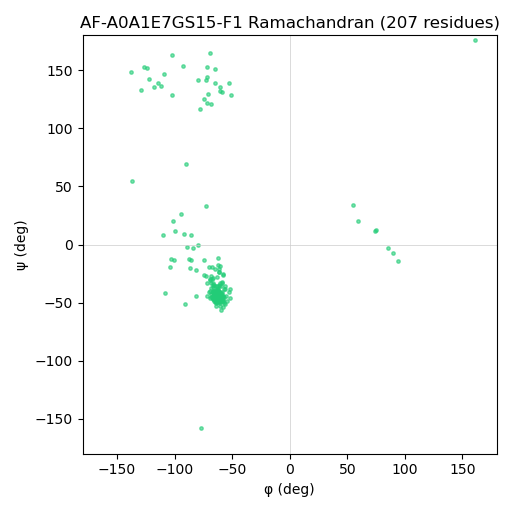52,30,48,52,36,52,52,47,54,53,52,52,34,59,75,69,66,59,58,78,55,56,70,56,94,62,25,70,63,49,24,53,42,37,55,36,21,76,74,70,69,50,70,69,68,91,20,35,84,52,42,43,50,54,16,48,51,48,50,54,52,51,51,47,51,49,52,38,49,56,32,47,50,55,52,49,38,40,73,72,64,77,46,88,70,58,70,68,60,48,49,51,40,50,51,51,32,53,53,46,48,53,50,48,50,53,53,50,50,52,59,57,54,48,50,73,41,74,90,44,44,66,54,53,50,22,58,76,75,13,34,29,51,39,70,60,39,54,73,67,19,67,68,95

pLDDT: mean 93.15, std 5.43, range [69.38, 98.81]

Sequence (209 aa):
MATRIRHSLTVRVTHWVVALSGILLLFSGFGQLPLYKRYNLIKVPGFAWSSNYEITLVIHYLTAAVFTAAVCFHLVYHYRRREFGILPKRGDISDSIKGFKAMFGLGEEPHHEKFQAKQRVIYTIIGSTSLLLIVTGLIKSYKNLGAIVLDPMLLQWVAITHTVTGGIFMMLFLAHVAALLLKNHRPMIPSMITGRIDKEYAEKHHPGW

Radius of gyration: 19.79 Å; Cα contacts (8 Å, |Δi|>4): 209; chains: 1; bounding box: 48×39×57 Å

Secondary structure (DSSP, 8-state):
--EEE-S-HHHHHHHHHHHHHHHHHHHHHHHTTTHHHHTTGGGSTT-GGGG-HHHHHHHHHHHHHHHHHHHHHHHHHHHHHT--TTSPPTTHHHHHHHHHHHHTTSSPPPP--SS-HHHHHHHHHHHHHHHHHHHHHHHHHHHHTTS----HHHHHHHHHHHHHHHHHHHHHHHHHHHGGGSGGGGGGHHHHHTSEEEHHHHHHH-TT-

Nearest PDB structures (foldseek):
  1kqf-assembly1_C  TM=8.005E-01  e=1.783E-06  Escherichia coli
  6h2f-assembly1_J  TM=3.205E-01  e=1.857E+00  Aeromonas hydrophila subsp. hydrophila AL09-71
  7a0g-assembly1_JJJ  TM=2.079E-01  e=7.943E+00  Serratia marcescens